Protein AF-A0A920V0X9-F1 (afdb_monomer_lite)

Foldseek 3Di:
DDDPVVVVCVVVVVCVDPVVVVVVVLVVLPDPVVLVVLLVCQCVLLVLVLLVVAAADCVQVVVDDVVLSVQLSVFSSVQSSCCVNVVHDPCQQVFNQWTFHDPVNCVVVVHDDPDDGDTDIDGHDPPDPDTHNCRTPSLQNSQCNNNDGHVVSSVQSCCVRPVVHHADDDDPDDDDDDPVDPCVVVVVVCVSVPDDDPPDDDDDDDDDDDDDDDDDDDDDDDDDDDDDDDDDDDDDDDDDDD

Structure (mmCIF, N/CA/C/O backbone):
data_AF-A0A920V0X9-F1
#
_entry.id   AF-A0A920V0X9-F1
#
loop_
_atom_site.group_PDB
_atom_site.id
_atom_site.type_symbol
_atom_site.label_atom_id
_atom_site.label_alt_id
_atom_site.label_comp_id
_atom_site.label_asym_id
_atom_site.label_entity_id
_atom_site.label_seq_id
_atom_site.pdbx_PDB_ins_code
_atom_site.Cartn_x
_atom_site.Cartn_y
_atom_site.Cartn_z
_atom_site.occupancy
_atom_site.B_iso_or_equiv
_atom_site.auth_seq_id
_atom_site.auth_comp_id
_atom_site.auth_asym_id
_atom_site.auth_atom_id
_atom_site.pdbx_PDB_model_num
ATOM 1 N N . MET A 1 1 ? -22.209 11.066 4.987 1.00 64.25 1 MET A N 1
ATOM 2 C CA . MET A 1 1 ? -22.814 11.575 6.236 1.00 64.25 1 MET A CA 1
ATOM 3 C C . MET A 1 1 ? -22.880 10.432 7.257 1.00 64.25 1 MET A C 1
ATOM 5 O O . MET A 1 1 ? -23.075 9.306 6.803 1.00 64.25 1 MET A O 1
ATOM 9 N N . PRO A 1 2 ? -22.642 10.664 8.567 1.00 79.81 2 PRO A N 1
ATOM 10 C CA . PRO A 1 2 ? -22.744 9.629 9.609 1.00 79.81 2 PRO A CA 1
ATOM 11 C C . PRO A 1 2 ? -24.147 9.016 9.722 1.00 79.81 2 PRO A C 1
ATOM 13 O O . PRO A 1 2 ? -25.109 9.632 9.277 1.00 79.81 2 PRO A O 1
ATOM 16 N N . ASP A 1 3 ? -24.266 7.823 10.312 1.00 90.38 3 ASP A N 1
ATOM 17 C CA . ASP A 1 3 ? -25.566 7.170 10.522 1.00 90.38 3 ASP A CA 1
ATOM 18 C C . ASP A 1 3 ? -26.282 7.622 11.805 1.00 90.38 3 ASP A C 1
ATOM 20 O O . ASP A 1 3 ? -25.679 8.173 12.732 1.00 90.38 3 ASP A O 1
ATOM 24 N N . ASP A 1 4 ? -27.588 7.353 11.866 1.00 92.44 4 ASP A N 1
ATOM 25 C CA . ASP A 1 4 ? -28.471 7.772 12.962 1.00 92.44 4 ASP A CA 1
ATOM 26 C C . ASP A 1 4 ? -28.007 7.254 14.324 1.00 92.44 4 ASP A C 1
ATOM 28 O O . ASP A 1 4 ? -28.124 7.941 15.340 1.00 92.44 4 ASP A O 1
ATOM 32 N N . ARG A 1 5 ? -27.428 6.048 14.359 1.00 91.56 5 ARG A N 1
ATOM 33 C CA . ARG A 1 5 ? -26.883 5.465 15.587 1.00 91.56 5 ARG A CA 1
ATOM 34 C C . ARG A 1 5 ? -25.731 6.309 16.123 1.00 91.56 5 ARG A C 1
ATOM 36 O O . ARG A 1 5 ? -25.668 6.540 17.334 1.00 91.56 5 ARG A O 1
ATOM 43 N N . LEU A 1 6 ? -24.829 6.767 15.255 1.00 92.81 6 LEU A N 1
ATOM 44 C CA . LEU A 1 6 ? -23.726 7.629 15.665 1.00 92.81 6 LEU A CA 1
ATOM 45 C C . LEU A 1 6 ? -24.236 8.995 16.143 1.00 92.81 6 LEU A C 1
ATOM 47 O O . LEU A 1 6 ? -23.777 9.469 17.182 1.00 92.81 6 LEU A O 1
ATOM 51 N N . PHE A 1 7 ? -25.237 9.575 15.471 1.00 93.75 7 PHE A N 1
ATOM 52 C CA . PHE A 1 7 ? -25.870 10.828 15.907 1.00 93.75 7 PHE A CA 1
ATOM 53 C C . PHE A 1 7 ? -26.550 10.710 17.273 1.00 93.75 7 PHE A C 1
ATOM 55 O O . PHE A 1 7 ? -26.373 11.579 18.125 1.00 93.75 7 PHE A O 1
ATOM 62 N N . GLN A 1 8 ? -27.269 9.619 17.537 1.00 93.94 8 GLN A N 1
ATOM 63 C CA . GLN A 1 8 ? -27.896 9.390 18.841 1.00 93.94 8 GLN A CA 1
ATOM 64 C C . GLN A 1 8 ? -26.865 9.240 19.965 1.00 93.94 8 GLN A C 1
ATOM 66 O O . GLN A 1 8 ? -27.073 9.741 21.071 1.00 93.94 8 GLN A O 1
ATOM 71 N N . LEU A 1 9 ? -25.752 8.544 19.709 1.00 93.19 9 LEU A N 1
ATOM 72 C CA . LEU A 1 9 ? -24.671 8.408 20.687 1.00 93.19 9 LEU A CA 1
ATOM 73 C C . LEU A 1 9 ? -23.964 9.745 20.938 1.00 93.19 9 LEU A C 1
ATOM 75 O O . LEU A 1 9 ? -23.639 10.038 22.090 1.00 93.19 9 LEU A O 1
ATOM 79 N N . ALA A 1 10 ? -23.769 10.553 19.892 1.00 92.62 10 ALA A N 1
ATOM 80 C CA . ALA A 1 10 ? -23.213 11.899 19.992 1.00 92.62 10 ALA A CA 1
ATOM 81 C C . ALA A 1 10 ? -24.126 12.828 20.805 1.00 92.62 10 ALA A C 1
ATOM 83 O O . ALA A 1 10 ? -23.665 13.450 21.757 1.00 92.62 10 ALA A O 1
ATOM 84 N N . GLY A 1 11 ? -25.430 12.849 20.501 1.00 92.75 11 GLY A N 1
ATOM 85 C CA . GLY A 1 11 ? -26.417 13.667 21.214 1.00 92.75 11 GLY A CA 1
ATOM 86 C C . GLY A 1 11 ? -26.564 13.302 22.695 1.00 92.75 11 GLY A C 1
ATOM 87 O O . GLY A 1 11 ? -26.899 14.151 23.510 1.00 92.75 11 GLY A O 1
ATOM 88 N N . LYS A 1 12 ? -26.250 12.055 23.067 1.00 94.06 12 LYS A N 1
ATOM 89 C CA . LYS A 1 12 ? -26.209 11.588 24.464 1.00 94.06 12 LYS A CA 1
ATOM 90 C C . LYS A 1 12 ? -24.842 11.781 25.137 1.00 94.06 12 LYS A C 1
ATOM 92 O O . LYS A 1 12 ? -24.640 11.266 26.231 1.00 94.06 12 LYS A O 1
ATOM 97 N N . GLY A 1 13 ? -23.875 12.416 24.469 1.00 91.69 13 GLY A N 1
ATOM 98 C CA . GLY A 1 13 ? -22.509 12.597 24.972 1.00 91.69 13 GLY A CA 1
ATOM 99 C C . GLY A 1 13 ? -21.714 11.298 25.138 1.00 91.69 13 GLY A C 1
ATOM 100 O O . GLY A 1 13 ? -20.609 11.322 25.662 1.00 91.69 13 GLY A O 1
ATOM 101 N N . ARG A 1 14 ? -22.226 10.148 24.678 1.00 92.62 14 ARG A N 1
ATOM 102 C CA . ARG A 1 14 ? -21.620 8.827 24.928 1.00 92.62 14 ARG A CA 1
ATOM 103 C C . ARG A 1 14 ? -20.380 8.555 24.086 1.00 92.62 14 ARG A C 1
ATOM 105 O O . ARG A 1 14 ? -19.656 7.612 24.372 1.00 92.62 14 ARG A O 1
ATOM 112 N N . LEU A 1 15 ? -20.123 9.362 23.058 1.00 91.00 15 LEU A N 1
ATOM 113 C CA . LEU A 1 15 ? -18.890 9.277 22.272 1.00 91.00 15 LEU A CA 1
ATOM 114 C C . LEU A 1 15 ? -17.667 9.842 23.016 1.00 91.00 15 LEU A C 1
ATOM 116 O O . LEU A 1 15 ? -16.562 9.759 22.496 1.00 91.00 15 LEU A O 1
ATOM 120 N N . THR A 1 16 ? -17.801 10.393 24.223 1.00 93.31 16 THR A N 1
ATOM 121 C CA . THR A 1 16 ? -16.640 10.715 25.078 1.00 93.31 16 THR A CA 1
ATOM 122 C C . THR A 1 16 ? -16.105 9.488 25.821 1.00 93.31 16 THR A C 1
ATOM 124 O O . THR A 1 16 ? -14.931 9.464 26.193 1.00 93.31 16 THR A O 1
ATOM 127 N N . ASP A 1 17 ? -16.897 8.421 25.920 1.00 95.75 17 ASP A N 1
ATOM 128 C CA . ASP A 1 17 ? -16.457 7.125 26.423 1.00 95.75 17 ASP A CA 1
ATOM 129 C C . ASP A 1 17 ? -15.583 6.414 25.374 1.00 95.75 17 ASP A C 1
ATOM 131 O O . ASP A 1 17 ? -15.976 6.212 24.217 1.00 95.75 17 ASP A O 1
ATOM 135 N N . GLN A 1 18 ? -14.370 6.036 25.781 1.00 95.06 18 GLN A N 1
ATOM 136 C CA . GLN A 1 18 ? -13.401 5.363 24.921 1.00 95.06 18 GLN A CA 1
ATOM 137 C C . GLN A 1 18 ? -13.903 4.013 24.402 1.00 95.06 18 GLN A C 1
ATOM 139 O O . GLN A 1 18 ? -13.719 3.720 23.218 1.00 95.06 18 GLN A O 1
ATOM 144 N N . ALA A 1 19 ? -14.559 3.209 25.239 1.00 95.62 19 ALA A N 1
ATOM 145 C CA . ALA A 1 19 ? -15.074 1.904 24.844 1.00 95.62 19 ALA A CA 1
ATOM 146 C C . ALA A 1 19 ? -16.196 2.057 23.807 1.00 95.62 19 ALA A C 1
ATOM 148 O O . ALA A 1 19 ? -16.222 1.347 22.797 1.00 95.62 19 ALA A O 1
ATOM 149 N N . VAL A 1 20 ? -17.080 3.043 23.998 1.00 94.56 20 VAL A N 1
ATOM 150 C CA . VAL A 1 20 ? -18.155 3.345 23.040 1.00 94.56 20 VAL A CA 1
ATOM 151 C C . VAL A 1 20 ? -17.580 3.821 21.705 1.00 94.56 20 VAL A C 1
ATOM 153 O O . VAL A 1 20 ? -18.015 3.334 20.657 1.00 94.56 20 VAL A O 1
ATOM 156 N N . ARG A 1 21 ? -16.580 4.717 21.710 1.00 94.50 21 ARG A N 1
ATOM 157 C CA . ARG A 1 21 ? -15.911 5.153 20.470 1.00 94.50 21 ARG A CA 1
ATOM 158 C C . ARG A 1 21 ? -15.263 4.000 19.733 1.00 94.50 21 ARG A C 1
ATOM 160 O O . ARG A 1 21 ? -15.517 3.837 18.544 1.00 94.50 21 ARG A O 1
ATOM 167 N N . GLN A 1 22 ? -14.451 3.197 20.417 1.00 93.25 22 GLN A N 1
ATOM 168 C CA . GLN A 1 22 ? -13.750 2.080 19.783 1.00 93.25 22 GLN A CA 1
ATOM 169 C C . GLN A 1 22 ? -14.735 1.076 19.175 1.00 93.25 22 GLN A C 1
ATOM 171 O O . GLN A 1 22 ? -14.523 0.613 18.055 1.00 93.25 22 GLN A O 1
ATOM 176 N N . ALA A 1 23 ? -15.848 0.793 19.857 1.00 93.75 23 ALA A N 1
ATOM 177 C CA . ALA A 1 23 ? -16.901 -0.062 19.320 1.00 93.75 23 ALA A CA 1
ATOM 178 C C . ALA A 1 23 ? -17.541 0.524 18.047 1.00 93.75 23 ALA A C 1
ATOM 180 O O . ALA A 1 23 ? -17.784 -0.213 17.090 1.00 93.75 23 ALA A O 1
ATOM 181 N N . GLN A 1 24 ? -17.790 1.839 18.003 1.00 93.62 24 GLN A N 1
ATOM 182 C CA . GLN A 1 24 ? -18.323 2.488 16.802 1.00 93.62 24 GLN A CA 1
ATOM 183 C C . GLN A 1 24 ? -17.312 2.528 15.656 1.00 93.62 24 GLN A C 1
ATOM 185 O O . GLN A 1 24 ? -17.695 2.233 14.528 1.00 93.62 24 GLN A O 1
ATOM 190 N N . VAL A 1 25 ? -16.034 2.800 15.931 1.00 91.50 25 VAL A N 1
ATOM 191 C CA . VAL A 1 25 ? -14.967 2.764 14.917 1.00 91.50 25 VAL A CA 1
ATOM 192 C C . VAL A 1 25 ? -14.859 1.369 14.308 1.00 91.50 25 VAL A C 1
ATOM 194 O O . VAL A 1 25 ? -14.965 1.228 13.094 1.00 91.50 25 VAL A O 1
ATOM 197 N N . ARG A 1 26 ? -14.760 0.317 15.132 1.00 90.81 26 ARG A N 1
ATOM 198 C CA . ARG A 1 26 ? -14.708 -1.076 14.649 1.00 90.81 26 ARG A CA 1
ATOM 199 C C . ARG A 1 26 ? -15.942 -1.449 13.828 1.00 90.81 26 ARG A C 1
ATOM 201 O O . ARG A 1 26 ? -15.827 -2.172 12.846 1.00 90.81 26 ARG A O 1
ATOM 208 N N . ARG A 1 27 ? -17.127 -0.968 14.215 1.00 92.94 27 ARG A N 1
ATOM 209 C CA . ARG A 1 27 ? -18.357 -1.173 13.438 1.00 92.94 27 ARG A CA 1
ATOM 210 C C . ARG A 1 27 ? -18.281 -0.476 12.080 1.00 92.94 27 ARG A C 1
ATOM 212 O O . ARG A 1 27 ? -18.629 -1.092 11.083 1.00 92.94 27 ARG A O 1
ATOM 219 N N . MET A 1 28 ? -17.849 0.783 12.047 1.00 91.06 28 MET A N 1
ATOM 220 C CA . MET A 1 28 ? -17.739 1.559 10.811 1.00 91.06 28 MET A CA 1
ATOM 221 C C . MET A 1 28 ? -16.690 0.973 9.866 1.00 91.06 28 MET A C 1
ATOM 223 O O . MET A 1 28 ? -16.946 0.912 8.673 1.00 91.06 28 MET A O 1
ATOM 227 N N . LEU A 1 29 ? -15.565 0.477 10.389 1.00 89.75 29 LEU A N 1
ATOM 228 C CA . LEU A 1 29 ? -14.534 -0.198 9.594 1.00 89.75 29 LEU A CA 1
ATOM 229 C C . LEU A 1 29 ? -15.021 -1.516 8.968 1.00 89.75 29 LEU A C 1
ATOM 231 O O . LEU A 1 29 ? -14.530 -1.905 7.917 1.00 89.75 29 LEU A O 1
ATOM 235 N N . LYS A 1 30 ? -16.015 -2.184 9.567 1.00 89.44 30 LYS A N 1
ATOM 236 C CA . LYS A 1 30 ? -16.648 -3.387 8.995 1.00 89.44 30 LYS A CA 1
ATOM 237 C C . LYS A 1 30 ? -17.695 -3.084 7.917 1.00 89.44 30 LYS A C 1
ATOM 239 O O . LYS A 1 30 ? -18.148 -4.006 7.244 1.00 89.44 30 LYS A O 1
ATOM 244 N N . ASP A 1 31 ? -18.128 -1.833 7.778 1.00 91.38 31 ASP A N 1
ATOM 245 C CA . ASP A 1 31 ? -19.091 -1.436 6.748 1.00 91.38 31 ASP A CA 1
ATOM 246 C C . ASP A 1 31 ? -18.396 -1.414 5.371 1.00 91.38 31 ASP A C 1
ATOM 248 O O . ASP A 1 31 ? -17.276 -0.910 5.273 1.00 91.38 31 ASP A O 1
ATOM 252 N N . PRO A 1 32 ? -19.031 -1.890 4.281 1.00 88.19 32 PRO A N 1
ATOM 253 C CA . PRO A 1 32 ? -18.448 -1.849 2.935 1.00 88.19 32 PRO A CA 1
ATOM 254 C C . PRO A 1 32 ? -17.957 -0.460 2.498 1.00 88.19 32 PRO A C 1
ATOM 256 O O . PRO A 1 32 ? -17.013 -0.353 1.713 1.00 88.19 32 PRO A O 1
ATOM 259 N N . ARG A 1 33 ? -18.551 0.618 3.032 1.00 88.19 33 ARG A N 1
ATOM 260 C CA . ARG A 1 33 ? -18.122 2.003 2.781 1.00 88.19 33 ARG A CA 1
ATOM 261 C C . ARG A 1 33 ? -16.712 2.299 3.297 1.00 88.19 33 ARG A C 1
ATOM 263 O O . ARG A 1 33 ? -16.049 3.177 2.746 1.00 88.19 33 ARG A O 1
ATOM 270 N N . ALA A 1 34 ? -16.211 1.553 4.282 1.00 89.56 34 ALA A N 1
ATOM 271 C CA . ALA A 1 34 ? -14.840 1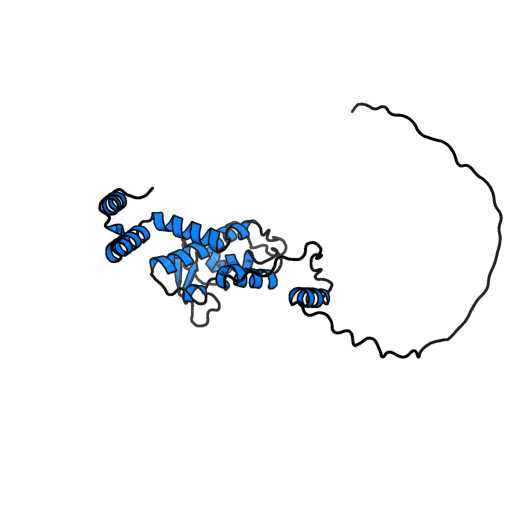.685 4.773 1.00 89.56 34 ALA A CA 1
ATOM 272 C C . ALA A 1 34 ? -13.793 1.391 3.690 1.00 89.56 34 ALA A C 1
ATOM 274 O O . ALA A 1 34 ? -12.699 1.952 3.725 1.00 89.56 34 ALA A O 1
ATOM 275 N N . ARG A 1 35 ? -14.136 0.592 2.670 1.00 90.00 35 ARG A N 1
ATOM 276 C CA . ARG A 1 35 ? -13.249 0.349 1.525 1.00 90.00 35 ARG A CA 1
ATOM 277 C C . ARG A 1 35 ? -12.939 1.632 0.759 1.00 90.00 35 ARG A C 1
ATOM 279 O O . ARG A 1 35 ? -11.806 1.833 0.340 1.00 90.00 35 ARG A O 1
ATOM 286 N N . GLN A 1 36 ? -13.919 2.523 0.603 1.00 92.12 36 GLN A N 1
ATOM 287 C CA . GLN A 1 36 ? -13.697 3.804 -0.067 1.00 92.12 36 GLN A CA 1
ATOM 288 C C . GLN A 1 36 ? -12.768 4.708 0.750 1.00 92.12 36 GLN A C 1
ATOM 290 O O . GLN A 1 36 ? -11.901 5.359 0.171 1.00 92.12 36 GLN A O 1
ATOM 295 N N . PHE A 1 37 ? -12.908 4.695 2.080 1.00 91.75 37 PHE A N 1
ATOM 296 C CA . PHE A 1 37 ? -11.981 5.372 2.986 1.00 91.75 37 PHE A CA 1
ATOM 297 C C . PHE A 1 37 ? -10.555 4.825 2.838 1.00 91.75 37 PHE A C 1
ATOM 299 O O . PHE A 1 37 ? -9.640 5.606 2.599 1.00 91.75 37 PHE A O 1
ATOM 306 N N . ALA A 1 38 ? -10.374 3.502 2.908 1.00 93.62 38 ALA A N 1
ATOM 307 C CA . ALA A 1 38 ? -9.063 2.869 2.771 1.00 93.62 38 ALA A CA 1
ATOM 308 C C . ALA A 1 38 ? -8.403 3.207 1.424 1.00 93.62 38 ALA A C 1
ATOM 310 O O . ALA A 1 38 ? -7.223 3.548 1.386 1.00 93.62 38 ALA A O 1
ATOM 311 N N . ASN A 1 39 ? -9.181 3.192 0.337 1.00 95.31 39 ASN A N 1
ATOM 312 C CA . ASN A 1 39 ? -8.696 3.563 -0.990 1.00 95.31 39 ASN A CA 1
ATOM 313 C C . ASN A 1 39 ? -8.246 5.029 -1.047 1.00 95.31 39 ASN A C 1
ATOM 315 O O . ASN A 1 39 ? -7.134 5.292 -1.484 1.00 95.31 39 ASN A O 1
ATOM 319 N N . HIS A 1 40 ? -9.081 5.974 -0.596 1.00 95.62 40 HIS A N 1
ATOM 320 C CA . HIS A 1 40 ? -8.726 7.400 -0.611 1.00 95.62 40 HIS A CA 1
ATOM 321 C C . HIS A 1 40 ? -7.518 7.702 0.271 1.00 95.62 40 HIS A C 1
ATOM 323 O O . HIS A 1 40 ? -6.629 8.441 -0.144 1.00 95.62 40 HIS A O 1
ATOM 329 N N . PHE A 1 41 ? -7.473 7.111 1.464 1.00 95.75 41 PHE A N 1
ATOM 330 C CA . PHE A 1 41 ? -6.348 7.283 2.369 1.00 95.75 41 PHE A CA 1
ATOM 331 C C . PHE A 1 41 ? -5.049 6.786 1.726 1.00 95.75 41 PHE A C 1
ATOM 333 O O . PHE A 1 41 ? -4.078 7.534 1.675 1.00 95.75 41 PHE A O 1
ATOM 340 N N . ALA A 1 42 ? -5.044 5.567 1.174 1.00 96.31 42 ALA A N 1
ATOM 341 C CA . ALA A 1 42 ? -3.876 5.016 0.493 1.00 96.31 42 ALA A CA 1
ATOM 342 C C . ALA A 1 42 ? -3.475 5.846 -0.739 1.00 96.31 42 ALA A C 1
ATOM 344 O O . ALA A 1 42 ? -2.292 6.108 -0.933 1.00 96.31 42 ALA A O 1
ATOM 345 N N . ASP A 1 43 ? -4.444 6.305 -1.539 1.00 96.69 43 ASP A N 1
ATOM 346 C CA . ASP A 1 43 ? -4.183 7.135 -2.718 1.00 96.69 43 ASP A CA 1
ATOM 347 C C . ASP A 1 43 ? -3.478 8.445 -2.353 1.00 96.69 43 ASP A C 1
ATOM 349 O O . ASP A 1 43 ? -2.512 8.824 -3.013 1.00 96.69 43 ASP A O 1
ATOM 353 N N . GLN A 1 44 ? -3.953 9.132 -1.310 1.00 95.88 44 GLN A N 1
ATOM 354 C CA . GLN A 1 44 ? -3.404 10.418 -0.875 1.00 95.88 44 GLN A CA 1
ATOM 355 C C . GLN A 1 44 ? -2.066 10.254 -0.161 1.00 95.88 44 GLN A C 1
ATOM 357 O O . GLN A 1 44 ? -1.106 10.963 -0.469 1.00 95.88 44 GLN A O 1
ATOM 362 N N . TRP A 1 45 ? -1.995 9.308 0.777 1.00 95.75 45 TRP A N 1
ATOM 363 C CA . TRP A 1 45 ? -0.790 9.069 1.557 1.00 95.75 45 TRP A CA 1
ATOM 364 C C . TRP A 1 45 ? 0.370 8.613 0.672 1.00 95.75 45 TRP A C 1
ATOM 366 O O . TRP A 1 45 ? 1.479 9.114 0.823 1.00 95.75 45 TRP A O 1
ATOM 376 N N . LEU A 1 46 ? 0.124 7.734 -0.299 1.00 96.00 46 LEU A N 1
ATOM 377 C CA . LEU A 1 46 ? 1.184 7.129 -1.111 1.00 96.00 46 LEU A CA 1
ATOM 378 C C . LEU A 1 46 ? 1.373 7.800 -2.485 1.00 96.00 46 LEU A C 1
ATOM 380 O O . LEU A 1 46 ? 2.237 7.374 -3.249 1.00 96.00 46 LEU A O 1
ATOM 384 N N . ASP A 1 47 ? 0.579 8.833 -2.792 1.00 95.00 47 ASP A N 1
ATOM 385 C CA . ASP A 1 47 ? 0.477 9.497 -4.105 1.00 95.00 47 ASP A CA 1
ATOM 386 C C . ASP A 1 47 ? 0.276 8.503 -5.266 1.00 95.00 47 ASP A C 1
ATOM 388 O O . ASP A 1 47 ? 0.929 8.573 -6.305 1.00 95.00 47 ASP A O 1
ATOM 392 N N . LEU A 1 48 ? -0.664 7.560 -5.123 1.00 95.69 48 LEU A N 1
ATOM 393 C CA . LEU A 1 48 ? -0.985 6.590 -6.186 1.00 95.69 48 LEU A CA 1
ATOM 394 C C . LEU A 1 48 ? -1.482 7.204 -7.517 1.00 95.69 48 LEU A C 1
ATOM 396 O O . LEU A 1 48 ? -1.377 6.535 -8.556 1.00 95.69 48 LEU A O 1
ATOM 400 N N . PRO A 1 49 ? -2.014 8.443 -7.567 1.00 93.44 49 PRO A N 1
ATOM 401 C CA . PRO A 1 49 ? -2.223 9.141 -8.834 1.00 93.44 49 PRO A CA 1
ATOM 402 C C . PRO A 1 49 ? -0.929 9.404 -9.623 1.00 93.44 49 PRO A C 1
ATOM 404 O O . PRO A 1 49 ? -0.992 9.557 -10.842 1.00 93.44 49 PRO A O 1
ATOM 407 N N . ALA A 1 50 ? 0.249 9.401 -8.984 1.00 90.25 50 ALA A N 1
ATOM 408 C CA . ALA A 1 50 ? 1.532 9.572 -9.670 1.00 90.25 50 ALA A CA 1
ATOM 409 C C . ALA A 1 50 ? 1.802 8.501 -10.738 1.00 90.25 50 ALA A C 1
ATOM 411 O O . ALA A 1 50 ? 2.453 8.810 -11.734 1.00 90.25 50 ALA A O 1
ATOM 412 N N . LEU A 1 51 ? 1.245 7.286 -10.603 1.00 92.19 51 LEU A N 1
ATOM 413 C CA . LEU A 1 51 ? 1.347 6.238 -11.631 1.00 92.19 51 LEU A CA 1
ATOM 414 C C . LEU A 1 51 ? 0.861 6.715 -13.009 1.00 92.19 51 LEU A C 1
ATOM 416 O O . LEU A 1 51 ? 1.414 6.308 -14.031 1.00 92.19 51 LEU A O 1
ATOM 420 N N . ASP A 1 52 ? -0.173 7.561 -13.047 1.00 90.94 52 ASP A N 1
ATOM 421 C CA . ASP A 1 52 ? -0.752 8.039 -14.307 1.00 90.94 52 ASP A CA 1
ATOM 422 C C . ASP A 1 52 ? 0.129 9.111 -14.966 1.00 90.94 52 ASP A C 1
ATOM 424 O O . ASP A 1 52 ? 0.033 9.328 -16.171 1.00 90.94 52 ASP A O 1
ATOM 428 N N . ARG A 1 53 ? 1.026 9.749 -14.198 1.00 90.88 53 ARG A N 1
ATOM 429 C CA . ARG A 1 53 ? 1.977 10.758 -14.695 1.00 90.88 53 ARG A CA 1
ATOM 430 C C . ARG A 1 53 ? 3.189 10.131 -15.387 1.00 90.88 53 ARG A C 1
ATOM 432 O O . ARG A 1 53 ? 3.889 10.816 -16.125 1.00 90.88 53 ARG A O 1
ATOM 439 N N . VAL A 1 54 ? 3.451 8.846 -15.148 1.00 91.56 54 VAL A N 1
ATOM 440 C CA . VAL A 1 54 ? 4.588 8.131 -15.734 1.00 91.56 54 VAL A CA 1
ATOM 441 C C . VAL A 1 54 ? 4.179 7.535 -17.078 1.00 91.56 54 VAL A C 1
ATOM 443 O O . VAL A 1 54 ? 3.414 6.570 -17.141 1.00 91.56 54 VAL A O 1
ATOM 446 N N . ALA A 1 55 ? 4.700 8.089 -18.169 1.00 90.44 55 ALA A N 1
ATOM 447 C CA . ALA A 1 55 ? 4.544 7.515 -19.501 1.00 90.44 55 ALA A CA 1
ATOM 448 C C . ALA A 1 55 ? 5.583 6.403 -19.700 1.00 90.44 55 ALA A C 1
ATOM 450 O O . ALA A 1 55 ? 6.772 6.680 -19.810 1.00 90.44 55 ALA A O 1
ATOM 451 N N . VAL A 1 56 ? 5.139 5.143 -19.716 1.00 89.25 56 VAL A N 1
ATOM 452 C CA . VAL A 1 56 ? 6.027 4.007 -19.995 1.00 89.25 56 VAL A CA 1
ATOM 453 C C . VAL A 1 56 ? 6.224 3.917 -21.498 1.00 89.25 56 VAL A C 1
ATOM 455 O O . VAL A 1 56 ? 5.241 3.848 -22.236 1.00 89.25 56 VAL A O 1
ATOM 458 N N . ASN A 1 57 ? 7.477 3.931 -21.946 1.00 85.62 57 ASN A N 1
ATOM 459 C CA . ASN A 1 57 ? 7.777 3.849 -23.368 1.00 85.62 57 ASN A CA 1
ATOM 460 C C . ASN A 1 57 ? 7.555 2.401 -23.866 1.00 85.62 57 ASN A C 1
ATOM 462 O O . ASN A 1 57 ? 8.274 1.495 -23.431 1.00 85.62 57 ASN A O 1
ATOM 466 N N . PRO A 1 58 ? 6.590 2.159 -24.775 1.00 86.31 58 PRO A N 1
ATOM 467 C CA . PRO A 1 58 ? 6.294 0.819 -25.278 1.00 86.31 58 PRO A CA 1
ATOM 468 C C . PRO A 1 58 ? 7.416 0.229 -26.144 1.00 86.31 58 PRO A C 1
ATOM 470 O O . PRO A 1 58 ? 7.436 -0.982 -26.343 1.00 86.31 58 PRO A O 1
ATOM 473 N N . GLU A 1 59 ? 8.349 1.045 -26.645 1.00 88.25 59 GLU A N 1
ATOM 474 C CA . GLU A 1 59 ? 9.532 0.561 -27.370 1.00 88.25 59 GLU A CA 1
ATOM 475 C C . GLU A 1 59 ? 10.462 -0.240 -26.449 1.00 88.25 59 GLU A C 1
ATOM 477 O O . GLU A 1 59 ? 10.946 -1.305 -26.829 1.00 88.25 59 GLU A O 1
ATOM 482 N N . PHE A 1 60 ? 10.644 0.226 -25.210 1.00 85.25 60 PHE A N 1
ATOM 483 C CA . PHE A 1 60 ? 11.453 -0.460 -24.200 1.00 85.25 60 PHE A CA 1
ATOM 484 C C . PHE A 1 60 ? 10.654 -1.502 -23.407 1.00 85.25 60 PHE A C 1
ATOM 486 O O . PHE A 1 60 ? 11.203 -2.526 -23.004 1.00 85.25 60 PHE A O 1
ATOM 493 N N . HIS A 1 61 ? 9.349 -1.275 -23.208 1.00 88.44 61 HIS A N 1
ATOM 494 C CA . HIS A 1 61 ? 8.474 -2.129 -22.393 1.00 88.44 61 HIS A CA 1
ATOM 495 C C . HIS A 1 61 ? 7.212 -2.567 -23.164 1.00 88.44 61 HIS A C 1
ATOM 497 O O . HIS A 1 61 ? 6.098 -2.177 -22.807 1.00 88.44 61 HIS A O 1
ATOM 503 N N . PRO A 1 62 ? 7.336 -3.415 -24.203 1.00 86.38 62 PRO A N 1
ATOM 504 C CA . PRO A 1 62 ? 6.244 -3.716 -25.141 1.00 86.38 62 PRO A CA 1
ATOM 505 C C . PRO A 1 62 ? 5.073 -4.496 -24.531 1.00 86.38 62 PRO A C 1
ATOM 507 O O . PRO A 1 62 ? 3.964 -4.481 -25.059 1.00 86.38 62 PRO A O 1
ATOM 510 N N . THR A 1 63 ? 5.297 -5.196 -23.418 1.00 86.50 63 THR A N 1
ATOM 511 C CA . THR A 1 63 ? 4.251 -5.942 -22.702 1.00 86.50 63 THR A CA 1
ATOM 512 C C . THR A 1 63 ? 3.520 -5.095 -21.661 1.00 86.50 63 THR A C 1
ATOM 514 O O . THR A 1 63 ? 2.621 -5.601 -20.988 1.00 86.50 63 THR A O 1
ATOM 517 N N . PHE A 1 64 ? 3.938 -3.843 -21.464 1.00 90.06 64 PHE A N 1
ATOM 518 C CA . PHE A 1 64 ? 3.359 -2.951 -20.473 1.00 90.06 64 PHE A CA 1
ATOM 519 C C . PHE A 1 64 ? 2.125 -2.244 -21.045 1.00 90.06 64 PHE A C 1
ATOM 521 O O . PHE A 1 64 ? 2.168 -1.679 -22.134 1.00 90.06 64 PHE A O 1
ATOM 528 N N . ASP A 1 65 ? 1.022 -2.247 -20.295 1.00 89.25 65 ASP A N 1
ATOM 529 C CA . ASP A 1 65 ? -0.213 -1.564 -20.675 1.00 89.25 65 ASP A CA 1
ATOM 530 C C . ASP A 1 65 ? -0.800 -0.750 -19.505 1.00 89.25 65 ASP A C 1
ATOM 532 O O . ASP A 1 65 ? -0.480 -0.950 -18.331 1.00 89.25 65 ASP A O 1
ATOM 536 N N . ASP A 1 66 ? -1.714 0.174 -19.805 1.00 91.12 66 ASP A N 1
ATOM 537 C CA . ASP A 1 66 ? -2.376 0.974 -18.764 1.00 91.12 66 ASP A CA 1
ATOM 538 C C . ASP A 1 66 ? -3.328 0.148 -17.880 1.00 91.12 66 ASP A C 1
ATOM 540 O O . ASP A 1 66 ? -3.769 0.615 -16.826 1.00 91.12 66 ASP A O 1
ATOM 544 N N . ARG A 1 67 ? -3.680 -1.082 -18.284 1.00 92.94 67 ARG A N 1
ATOM 545 C CA . ARG A 1 67 ? -4.454 -1.999 -17.430 1.00 92.94 67 ARG A CA 1
ATOM 546 C C . ARG A 1 67 ? -3.585 -2.477 -16.272 1.00 92.94 67 ARG A C 1
ATOM 548 O O . ARG A 1 67 ? -4.056 -2.472 -15.141 1.00 92.94 67 ARG A O 1
ATOM 555 N N . LEU A 1 68 ? -2.317 -2.780 -16.531 1.00 94.06 68 LEU A N 1
ATOM 556 C CA . LEU A 1 68 ? -1.344 -3.165 -15.522 1.00 94.06 68 LEU A CA 1
ATOM 557 C C . LEU A 1 68 ? -1.101 -2.041 -14.506 1.00 94.06 68 LEU A C 1
ATOM 559 O O . LEU A 1 68 ? -1.044 -2.326 -13.315 1.00 94.06 68 LEU A O 1
ATOM 563 N N . LYS A 1 69 ? -1.064 -0.766 -14.927 1.00 94.44 69 LYS A N 1
ATOM 564 C CA . LYS A 1 69 ? -1.018 0.374 -13.984 1.00 94.44 69 LYS A CA 1
ATOM 565 C C . LYS A 1 69 ? -2.196 0.380 -13.015 1.00 94.44 69 LYS A C 1
ATOM 567 O O . LYS A 1 69 ? -2.018 0.616 -11.821 1.00 94.44 69 LYS A O 1
ATOM 572 N N . ARG A 1 70 ? -3.407 0.124 -13.522 1.00 95.00 70 ARG A N 1
ATOM 573 C CA . ARG A 1 70 ? -4.606 0.031 -12.677 1.00 95.00 70 ARG A CA 1
ATOM 574 C C . ARG A 1 70 ? -4.503 -1.140 -11.708 1.00 95.00 70 ARG A C 1
ATOM 576 O O . ARG A 1 70 ? -4.757 -0.948 -10.525 1.00 95.00 70 ARG A O 1
ATOM 583 N N . ASP A 1 71 ? -4.039 -2.292 -12.183 1.00 96.25 71 ASP A N 1
ATOM 584 C CA . ASP A 1 71 ? -3.835 -3.474 -11.345 1.00 96.25 71 ASP A CA 1
ATOM 585 C C . ASP A 1 71 ? -2.788 -3.226 -10.240 1.00 96.25 71 ASP A C 1
ATOM 587 O O . ASP A 1 71 ? -3.010 -3.613 -9.097 1.00 96.25 71 ASP A O 1
ATOM 591 N N . MET A 1 72 ? -1.693 -2.511 -10.534 1.00 97.31 72 MET A N 1
ATOM 592 C CA . MET A 1 72 ? -0.685 -2.096 -9.542 1.00 97.31 72 MET A CA 1
ATOM 593 C C . MET A 1 72 ? -1.254 -1.134 -8.490 1.00 97.31 72 MET A C 1
ATOM 595 O O . MET A 1 72 ? -0.952 -1.250 -7.304 1.00 97.31 72 MET A O 1
ATOM 599 N N . ARG A 1 73 ? -2.086 -0.171 -8.903 1.00 97.12 73 ARG A N 1
ATOM 600 C CA . ARG A 1 73 ? -2.781 0.724 -7.966 1.00 97.12 73 ARG A CA 1
ATOM 601 C C . ARG A 1 73 ? -3.735 -0.059 -7.069 1.00 97.12 73 ARG A C 1
ATOM 603 O O . ARG A 1 73 ? -3.787 0.171 -5.859 1.00 97.12 73 ARG A O 1
ATOM 610 N N . ASP A 1 74 ? -4.491 -0.975 -7.660 1.00 96.75 74 ASP A N 1
ATOM 611 C CA . ASP A 1 74 ? -5.446 -1.788 -6.926 1.00 96.75 74 ASP A CA 1
ATOM 612 C C . ASP A 1 74 ? -4.744 -2.771 -5.983 1.00 96.75 74 ASP A C 1
ATOM 614 O O . ASP A 1 74 ? -5.255 -2.975 -4.883 1.00 96.75 74 ASP A O 1
ATOM 618 N N . GLU A 1 75 ? -3.566 -3.303 -6.329 1.00 97.62 75 GLU A N 1
ATOM 619 C CA . GLU A 1 75 ? -2.718 -4.071 -5.405 1.00 97.62 75 GLU A CA 1
ATOM 620 C C . GLU A 1 75 ? -2.472 -3.278 -4.120 1.00 97.62 75 GLU A C 1
ATOM 622 O O . GLU A 1 75 ? -2.790 -3.763 -3.035 1.00 97.62 75 GLU A O 1
ATOM 627 N N . THR A 1 76 ? -1.974 -2.043 -4.224 1.00 97.88 76 THR A N 1
ATOM 628 C CA . THR A 1 76 ? -1.647 -1.231 -3.043 1.00 97.88 76 THR A CA 1
ATOM 629 C C . THR A 1 76 ? -2.873 -0.911 -2.201 1.00 97.88 76 THR A C 1
ATOM 631 O O . THR A 1 76 ? -2.831 -1.028 -0.976 1.00 97.88 76 THR A O 1
ATOM 634 N N . ARG A 1 77 ? -3.990 -0.562 -2.845 1.00 97.44 77 ARG A N 1
ATOM 635 C CA . ARG A 1 77 ? -5.259 -0.288 -2.156 1.00 97.44 77 ARG A CA 1
ATOM 636 C C . ARG A 1 77 ? -5.771 -1.509 -1.397 1.00 97.44 77 ARG A C 1
ATOM 638 O O . ARG A 1 77 ? -6.128 -1.396 -0.226 1.00 97.44 77 ARG A O 1
ATOM 645 N N . HIS A 1 78 ? -5.785 -2.678 -2.040 1.00 96.75 78 HIS A N 1
ATOM 646 C CA . HIS A 1 78 ? -6.215 -3.919 -1.395 1.00 96.75 78 HIS A CA 1
ATOM 647 C C . HIS A 1 78 ? -5.245 -4.345 -0.299 1.00 96.75 78 HIS A C 1
ATOM 649 O O . HIS A 1 78 ? -5.685 -4.834 0.734 1.00 96.75 78 HIS A O 1
ATOM 655 N N . PHE A 1 79 ? -3.944 -4.139 -0.496 1.00 97.62 79 PHE A N 1
ATOM 656 C CA . PHE A 1 79 ? -2.919 -4.481 0.482 1.00 97.62 79 PHE A CA 1
ATOM 657 C C . PHE A 1 79 ? -3.064 -3.645 1.754 1.00 97.62 79 PHE A C 1
ATOM 659 O O . PHE A 1 79 ? -3.090 -4.193 2.855 1.00 97.62 79 PHE A O 1
ATOM 666 N N . PHE A 1 80 ? -3.251 -2.331 1.609 1.00 96.94 80 PHE A N 1
ATOM 667 C CA . PHE A 1 80 ? -3.536 -1.451 2.738 1.00 96.94 80 PHE A CA 1
ATOM 668 C C . PHE A 1 80 ? -4.857 -1.820 3.429 1.00 96.94 80 PHE A C 1
ATOM 670 O O . PHE A 1 80 ? -4.908 -1.922 4.654 1.00 96.94 80 PHE A O 1
ATOM 677 N N . ALA A 1 81 ? -5.917 -2.067 2.652 1.00 95.38 81 ALA A N 1
ATOM 678 C CA . ALA A 1 81 ? -7.212 -2.467 3.196 1.00 95.38 81 ALA A CA 1
ATOM 679 C C . ALA A 1 81 ? -7.142 -3.798 3.961 1.00 95.38 81 ALA A C 1
ATOM 681 O O . ALA A 1 81 ? -7.790 -3.928 4.995 1.00 95.38 81 ALA A O 1
ATOM 682 N N . GLU A 1 82 ? -6.354 -4.768 3.494 1.00 95.50 82 GLU A N 1
ATOM 683 C CA . GLU A 1 82 ? -6.138 -6.045 4.180 1.00 95.50 82 GLU A CA 1
ATOM 684 C C . GLU A 1 82 ? -5.457 -5.835 5.537 1.00 95.50 82 GLU A C 1
ATOM 686 O O . GLU A 1 82 ? -5.948 -6.331 6.549 1.00 95.50 82 GLU A O 1
ATOM 691 N N . ILE A 1 83 ? -4.378 -5.044 5.582 1.00 95.81 83 ILE A N 1
ATOM 692 C CA . ILE A 1 83 ? -3.677 -4.711 6.834 1.00 95.81 83 ILE A CA 1
ATOM 693 C C . ILE A 1 83 ? -4.630 -4.033 7.823 1.00 95.81 83 ILE A C 1
ATOM 695 O O . ILE A 1 83 ? -4.672 -4.418 8.990 1.00 95.81 83 ILE A O 1
ATOM 699 N N . LEU A 1 84 ? -5.419 -3.063 7.354 1.00 93.56 84 LEU A N 1
ATOM 700 C CA . LEU A 1 84 ? -6.364 -2.321 8.186 1.00 93.56 84 LEU A CA 1
ATOM 701 C C . LEU A 1 84 ? -7.511 -3.204 8.702 1.00 93.56 84 LEU A C 1
ATOM 703 O O . LEU A 1 84 ? -7.850 -3.152 9.882 1.00 93.56 84 LEU A O 1
ATOM 707 N N . ASN A 1 85 ? -8.123 -4.006 7.830 1.00 91.25 85 ASN A N 1
ATOM 708 C CA . ASN A 1 85 ? -9.309 -4.796 8.170 1.00 91.25 85 ASN A CA 1
ATOM 709 C C . ASN A 1 85 ? -8.978 -6.010 9.040 1.00 91.25 85 ASN A C 1
ATOM 711 O O . ASN A 1 85 ? -9.778 -6.374 9.905 1.00 91.25 85 ASN A O 1
ATOM 715 N N . ALA A 1 86 ? -7.824 -6.635 8.807 1.00 92.88 86 ALA A N 1
ATOM 716 C CA . ALA A 1 86 ? -7.354 -7.769 9.592 1.00 92.88 86 ALA A CA 1
ATOM 717 C C . ALA A 1 86 ? -6.543 -7.348 10.832 1.00 92.88 86 ALA A C 1
ATOM 719 O O . ALA A 1 86 ? -6.045 -8.226 11.534 1.00 92.88 86 ALA A O 1
ATOM 720 N N . ASP A 1 87 ? -6.440 -6.040 11.117 1.00 92.94 87 ASP A N 1
ATOM 721 C CA . ASP A 1 87 ? -5.712 -5.483 12.269 1.00 92.94 87 ASP A CA 1
ATOM 722 C C . ASP A 1 87 ? -4.269 -6.017 12.346 1.00 92.94 87 ASP A C 1
ATOM 724 O O . ASP A 1 87 ? -3.774 -6.450 13.389 1.00 92.94 87 ASP A O 1
ATOM 728 N N . LEU A 1 88 ? -3.603 -6.070 11.186 1.00 96.56 88 LEU A N 1
ATOM 729 C CA . LEU A 1 88 ? -2.238 -6.572 11.083 1.00 96.56 88 LEU A CA 1
ATOM 730 C C . LEU A 1 88 ? -1.244 -5.510 11.556 1.00 96.56 88 LEU A C 1
ATOM 732 O O . LEU A 1 88 ? -1.473 -4.307 11.444 1.00 96.56 88 LEU A O 1
ATOM 736 N N . SER A 1 89 ? -0.076 -5.964 12.015 1.00 97.12 89 SER A N 1
ATOM 737 C CA . SER A 1 89 ? 1.026 -5.060 12.350 1.00 97.12 89 SER A CA 1
ATOM 738 C C . SER A 1 89 ? 1.372 -4.153 11.168 1.00 97.12 89 SER A C 1
ATOM 740 O O . SER A 1 89 ? 1.555 -4.643 10.050 1.00 97.12 89 SER A O 1
ATOM 742 N N . ALA A 1 90 ? 1.562 -2.858 11.436 1.00 94.69 90 ALA A N 1
ATOM 743 C CA . ALA A 1 90 ? 2.030 -1.882 10.452 1.00 94.69 90 ALA A CA 1
ATOM 744 C C . ALA A 1 90 ? 3.383 -2.270 9.827 1.00 94.69 90 ALA A C 1
ATOM 746 O O . ALA A 1 90 ? 3.670 -1.887 8.696 1.00 94.69 90 ALA A O 1
ATOM 747 N N . LEU A 1 91 ? 4.185 -3.107 10.501 1.00 96.12 91 LEU A N 1
ATOM 748 C CA . LEU A 1 91 ? 5.429 -3.651 9.945 1.00 96.12 91 LEU A CA 1
ATOM 749 C C . LEU A 1 91 ? 5.205 -4.496 8.678 1.00 96.12 91 LEU A C 1
ATOM 751 O O . LEU A 1 91 ? 6.140 -4.651 7.893 1.00 96.12 91 LEU A O 1
ATOM 755 N N . ASN A 1 92 ? 3.975 -4.965 8.420 1.00 97.06 92 ASN A N 1
ATOM 756 C CA . ASN A 1 92 ? 3.622 -5.607 7.150 1.00 97.06 92 ASN A CA 1
ATOM 757 C C . ASN A 1 92 ? 3.851 -4.691 5.943 1.00 97.06 92 ASN A C 1
ATOM 759 O O . ASN A 1 92 ? 4.148 -5.182 4.857 1.00 97.06 92 ASN A O 1
ATOM 763 N N . LEU A 1 93 ? 3.776 -3.370 6.122 1.00 95.69 93 LEU A N 1
ATOM 764 C CA . LEU A 1 93 ? 4.094 -2.412 5.065 1.00 95.69 93 LEU A CA 1
ATOM 765 C C . LEU A 1 93 ? 5.561 -2.500 4.629 1.00 95.69 93 LEU A C 1
ATOM 767 O O . LEU A 1 93 ? 5.855 -2.242 3.467 1.00 95.69 93 LEU A O 1
ATOM 771 N N . LEU A 1 94 ? 6.471 -2.888 5.524 1.00 94.44 94 LEU A N 1
ATOM 772 C CA . LEU A 1 94 ? 7.889 -3.065 5.204 1.00 94.44 94 LEU A CA 1
ATOM 773 C C . LEU A 1 94 ? 8.167 -4.464 4.665 1.00 94.44 94 LEU A C 1
ATOM 775 O O . LEU A 1 94 ? 8.892 -4.622 3.686 1.00 94.44 94 LEU A O 1
ATOM 779 N N . LYS A 1 95 ? 7.595 -5.480 5.315 1.00 95.06 95 LYS A N 1
ATOM 780 C CA . LYS A 1 95 ? 7.791 -6.882 4.961 1.00 95.06 95 LYS A CA 1
ATOM 781 C C . LYS A 1 95 ? 6.547 -7.682 5.296 1.00 95.06 95 LYS A C 1
ATOM 783 O O . LYS A 1 95 ? 6.132 -7.727 6.450 1.00 95.06 95 LYS A O 1
ATOM 788 N N . SER A 1 96 ? 6.015 -8.371 4.297 1.00 96.50 96 SER A N 1
ATOM 789 C CA . SER A 1 96 ? 4.843 -9.225 4.449 1.00 96.50 96 SER A CA 1
ATOM 790 C C . SER A 1 96 ? 5.058 -10.582 3.788 1.00 96.50 96 SER A C 1
ATOM 792 O O . SER A 1 96 ? 5.835 -10.696 2.843 1.00 96.50 96 SER A O 1
ATOM 794 N N . ASP A 1 97 ? 4.374 -11.610 4.285 1.00 95.94 97 ASP A N 1
ATOM 795 C CA . ASP A 1 97 ? 4.363 -12.962 3.717 1.00 95.94 97 ASP A CA 1
ATOM 796 C C . ASP A 1 97 ? 3.265 -13.148 2.655 1.00 95.94 97 ASP A C 1
ATOM 798 O O . ASP A 1 97 ? 3.044 -14.256 2.162 1.00 95.94 97 ASP A O 1
ATOM 802 N N . PHE A 1 98 ? 2.570 -12.067 2.296 1.00 96.81 98 PHE A N 1
ATOM 803 C CA . PHE A 1 98 ? 1.526 -12.066 1.286 1.00 96.81 98 PHE A CA 1
ATOM 804 C C . PHE A 1 98 ? 1.634 -10.871 0.334 1.00 96.81 98 PHE A C 1
ATOM 806 O O . PHE A 1 98 ? 2.250 -9.846 0.633 1.00 96.81 98 PHE A O 1
ATOM 813 N N . ALA A 1 99 ? 0.983 -11.010 -0.817 1.00 96.94 99 ALA A N 1
ATOM 814 C CA . ALA A 1 99 ? 0.713 -9.931 -1.758 1.00 96.94 99 ALA A CA 1
ATOM 815 C C . ALA A 1 99 ? -0.762 -9.960 -2.175 1.00 96.94 99 ALA A C 1
ATOM 817 O O . ALA A 1 99 ? -1.429 -10.991 -2.057 1.00 96.94 99 ALA A O 1
ATOM 818 N N . MET A 1 100 ? -1.270 -8.832 -2.669 1.00 97.12 100 MET A N 1
ATOM 819 C CA . MET A 1 100 ? -2.608 -8.749 -3.254 1.00 97.12 100 MET A CA 1
ATOM 820 C C . MET A 1 100 ? -2.467 -8.787 -4.767 1.00 97.12 100 MET A C 1
ATOM 822 O O . MET A 1 100 ? -1.934 -7.850 -5.351 1.00 97.12 100 MET A O 1
ATOM 826 N N . LEU A 1 101 ? -2.904 -9.878 -5.393 1.00 96.75 101 LEU A N 1
ATOM 827 C CA . LEU A 1 101 ? -2.664 -10.123 -6.811 1.00 96.75 101 LEU A CA 1
ATOM 828 C C . LEU A 1 101 ? -3.954 -10.505 -7.530 1.00 96.75 101 LEU A C 1
ATOM 830 O O . LEU A 1 101 ? -4.768 -11.272 -7.019 1.00 96.75 101 LEU A O 1
ATOM 834 N N . ASN A 1 102 ? -4.100 -10.013 -8.755 1.00 95.88 102 ASN A N 1
ATOM 835 C CA . ASN A 1 102 ? -4.983 -10.600 -9.754 1.00 95.88 102 ASN A CA 1
ATOM 836 C C . ASN A 1 102 ? -4.141 -11.359 -10.791 1.00 95.88 102 ASN A C 1
ATOM 838 O O . ASN A 1 102 ? -2.909 -11.359 -10.737 1.00 95.88 102 ASN A O 1
ATOM 842 N N . ARG A 1 103 ? -4.787 -11.999 -11.770 1.00 93.69 103 ARG A N 1
ATOM 843 C CA . ARG A 1 103 ? -4.075 -12.806 -12.771 1.00 93.69 103 ARG A CA 1
ATOM 844 C C . ARG A 1 103 ? -3.052 -12.013 -13.591 1.00 93.69 103 ARG A C 1
ATOM 846 O O . ARG A 1 103 ? -1.968 -12.531 -13.850 1.00 93.69 103 ARG A O 1
ATOM 853 N N . ARG A 1 104 ? -3.389 -10.796 -14.037 1.00 93.69 104 ARG A N 1
ATOM 854 C CA . ARG A 1 104 ? -2.484 -9.987 -14.874 1.00 93.69 104 ARG A CA 1
ATOM 855 C C . ARG A 1 104 ? -1.233 -9.619 -14.087 1.00 93.69 104 ARG A C 1
ATOM 857 O O . ARG A 1 104 ? -0.125 -9.819 -14.577 1.00 93.69 104 ARG A O 1
ATOM 864 N N . LEU A 1 105 ? -1.422 -9.136 -12.863 1.00 95.06 105 LEU A N 1
ATOM 865 C CA . LEU A 1 105 ? -0.332 -8.714 -11.999 1.00 95.06 105 LEU A CA 1
ATOM 866 C C . LEU A 1 105 ? 0.528 -9.895 -11.535 1.00 95.06 105 LEU A C 1
ATOM 868 O O . LEU A 1 105 ? 1.750 -9.799 -11.534 1.00 95.06 105 LEU A O 1
ATOM 872 N N . ALA A 1 106 ? -0.090 -11.038 -11.231 1.00 94.88 106 ALA A N 1
ATOM 873 C CA . ALA A 1 106 ? 0.630 -12.267 -10.914 1.00 94.88 106 ALA A CA 1
ATOM 874 C C . ALA A 1 106 ? 1.527 -12.711 -12.083 1.00 94.88 106 ALA A C 1
ATOM 876 O O . ALA A 1 106 ? 2.702 -13.009 -11.876 1.00 94.88 106 ALA A O 1
ATOM 877 N N . GLY A 1 107 ? 1.013 -12.653 -13.319 1.00 93.44 107 GLY A N 1
ATOM 878 C CA . GLY A 1 107 ? 1.805 -12.891 -14.527 1.00 93.44 107 GLY A CA 1
ATOM 879 C C . GLY A 1 107 ? 2.971 -11.910 -14.676 1.00 93.44 107 GLY A C 1
ATOM 880 O O . GLY A 1 107 ? 4.083 -12.333 -14.975 1.00 93.44 107 GLY A O 1
ATOM 881 N N . HIS A 1 108 ? 2.745 -10.624 -14.392 1.00 93.56 108 HIS A N 1
ATOM 882 C CA . HIS A 1 108 ? 3.799 -9.605 -14.404 1.00 93.56 108 HIS A CA 1
ATOM 883 C C . HIS A 1 108 ? 4.890 -9.860 -13.348 1.00 93.56 108 HIS A C 1
ATOM 885 O O . HIS A 1 108 ? 6.066 -9.610 -13.601 1.00 93.56 108 HIS A O 1
ATOM 891 N N . TYR A 1 109 ? 4.531 -10.400 -12.182 1.00 94.00 109 TYR A N 1
ATOM 892 C CA . TYR A 1 109 ? 5.486 -10.742 -11.124 1.00 94.00 109 TYR A CA 1
ATOM 893 C C . TYR A 1 109 ? 6.084 -12.149 -11.238 1.00 94.00 109 TYR A C 1
ATOM 895 O O . TYR A 1 109 ? 6.943 -12.496 -10.429 1.00 94.00 109 TYR A O 1
ATOM 903 N N . GLY A 1 110 ? 5.655 -12.956 -12.213 1.00 92.88 110 GLY A N 1
ATOM 904 C CA . GLY A 1 110 ? 6.086 -14.350 -12.350 1.00 92.88 110 GLY A CA 1
ATOM 905 C C . GLY A 1 110 ? 5.563 -15.269 -11.239 1.00 92.88 110 GLY A C 1
ATOM 906 O O . GLY A 1 110 ? 6.172 -16.298 -10.957 1.00 92.88 110 GLY A O 1
ATOM 907 N N . ILE A 1 111 ? 4.454 -14.903 -10.590 1.00 92.56 111 ILE A N 1
ATOM 908 C CA . ILE A 1 111 ? 3.827 -15.681 -9.516 1.00 92.56 111 ILE A CA 1
ATOM 909 C C . ILE A 1 111 ? 2.682 -16.510 -10.118 1.00 92.56 111 ILE A C 1
ATOM 911 O O . ILE A 1 111 ? 1.781 -15.942 -10.741 1.00 92.56 111 ILE A O 1
ATOM 915 N N . PRO A 1 112 ? 2.670 -17.845 -9.948 1.00 89.56 112 PRO A N 1
ATOM 916 C CA . PRO A 1 112 ? 1.582 -18.672 -10.452 1.00 89.56 112 PRO A CA 1
ATOM 917 C C . PRO A 1 112 ? 0.299 -18.405 -9.654 1.00 89.56 112 PRO A C 1
ATOM 919 O O . PRO A 1 112 ? 0.280 -18.530 -8.431 1.00 89.56 112 PRO A O 1
ATOM 922 N N . LEU A 1 113 ? -0.787 -18.070 -10.354 1.00 89.12 113 LEU A N 1
ATOM 923 C CA . LEU A 1 113 ? -2.108 -17.861 -9.760 1.00 89.12 113 LEU A CA 1
ATOM 924 C C . LEU A 1 113 ? -3.182 -18.564 -10.607 1.00 89.12 113 LEU A C 1
ATOM 926 O O . LEU A 1 113 ? -3.147 -18.434 -11.838 1.00 89.12 113 LEU A O 1
ATOM 930 N N . PRO A 1 114 ? -4.135 -19.298 -9.995 1.00 79.56 114 PRO A N 1
ATOM 931 C CA . PRO A 1 114 ? -5.240 -19.907 -10.724 1.00 79.56 114 PRO A CA 1
ATOM 932 C C . PRO A 1 114 ? -6.058 -18.876 -11.522 1.00 79.56 114 PRO A C 1
ATOM 934 O O . PRO A 1 114 ? -6.055 -17.686 -11.194 1.00 79.56 114 PRO A O 1
ATOM 937 N N . PRO A 1 115 ? -6.790 -19.307 -12.566 1.00 73.12 115 PRO A N 1
ATOM 938 C CA . PRO A 1 115 ? -7.652 -18.417 -13.336 1.00 73.12 115 PRO A CA 1
ATOM 939 C C . PRO A 1 115 ? -8.678 -17.705 -12.440 1.00 73.12 115 PRO A C 1
ATOM 941 O O . PRO A 1 115 ? -9.454 -18.351 -11.744 1.00 73.12 115 PRO A O 1
ATOM 944 N N . GLY A 1 116 ? -8.699 -16.372 -12.493 1.00 76.56 116 GLY A N 1
ATOM 945 C CA . GLY A 1 116 ? -9.629 -15.517 -11.756 1.00 76.56 116 GLY A CA 1
ATOM 946 C C . GLY A 1 116 ? -9.460 -14.050 -12.161 1.00 76.56 116 GLY A C 1
ATOM 947 O O . GLY A 1 116 ? -8.401 -13.669 -12.668 1.00 76.56 116 GLY A O 1
ATOM 948 N N . GLY A 1 117 ? -10.518 -13.251 -12.006 1.00 78.44 117 GLY A N 1
ATOM 949 C CA . GLY A 1 117 ? -10.514 -11.824 -12.359 1.00 78.44 117 GLY A CA 1
ATOM 950 C C . GLY A 1 117 ? -10.165 -10.898 -11.193 1.00 78.44 117 GLY A C 1
ATOM 951 O O . GLY A 1 117 ? -9.534 -9.864 -11.403 1.00 78.44 117 GLY A O 1
ATOM 952 N N . ASP A 1 118 ? -10.540 -11.286 -9.976 1.00 90.81 118 ASP A N 1
ATOM 953 C CA . ASP A 1 118 ? -10.494 -10.395 -8.821 1.00 90.81 118 ASP A CA 1
ATOM 954 C C . ASP A 1 118 ? -9.135 -10.384 -8.116 1.00 90.81 118 ASP A C 1
ATOM 956 O O . ASP A 1 118 ? -8.347 -11.334 -8.181 1.00 90.81 118 ASP A O 1
ATOM 960 N N . MET A 1 119 ? -8.880 -9.276 -7.418 1.00 94.69 119 MET A N 1
ATOM 961 C CA . MET A 1 119 ? -7.729 -9.115 -6.538 1.00 94.69 119 MET A CA 1
ATOM 962 C C . MET A 1 119 ? -7.898 -10.005 -5.305 1.00 94.69 119 MET A C 1
ATOM 964 O O . MET A 1 119 ? -8.901 -9.901 -4.596 1.00 94.69 119 MET A O 1
ATOM 968 N N . GLN A 1 120 ? -6.914 -10.855 -5.024 1.00 94.88 120 GLN A N 1
ATOM 969 C CA . GLN A 1 120 ? -6.962 -11.786 -3.899 1.00 94.88 120 GLN A CA 1
ATOM 970 C C . GLN A 1 120 ? -5.649 -11.801 -3.124 1.00 94.88 120 GLN A C 1
ATOM 972 O O . GLN A 1 120 ? -4.583 -11.503 -3.666 1.00 94.88 120 GLN A O 1
ATOM 977 N N . ARG A 1 121 ? -5.732 -12.175 -1.847 1.00 95.50 121 ARG A N 1
ATOM 978 C CA . ARG A 1 121 ? -4.558 -12.382 -1.004 1.00 95.50 121 ARG A CA 1
ATOM 979 C C . ARG A 1 121 ? -3.860 -13.673 -1.411 1.00 95.50 121 ARG A C 1
ATOM 981 O O . ARG A 1 121 ? -4.452 -14.748 -1.353 1.00 95.50 121 ARG A O 1
ATOM 988 N N . VAL A 1 122 ? -2.591 -13.566 -1.775 1.00 95.62 122 VAL A N 1
ATOM 989 C CA . VAL A 1 122 ? -1.747 -14.690 -2.180 1.00 95.62 122 VAL A CA 1
ATOM 990 C C . VAL A 1 122 ? -0.610 -14.822 -1.183 1.00 95.62 122 VAL A C 1
ATOM 992 O O . VAL A 1 122 ? 0.146 -13.873 -0.974 1.00 95.62 122 VAL A O 1
ATOM 995 N N . LYS A 1 123 ? -0.488 -16.000 -0.565 1.00 95.69 123 LYS A N 1
ATOM 996 C CA . LYS A 1 123 ? 0.658 -16.325 0.286 1.00 95.69 123 LYS A CA 1
ATOM 997 C C . LYS A 1 123 ? 1.902 -16.485 -0.585 1.00 95.69 123 LYS A C 1
ATOM 999 O O . LYS A 1 123 ? 1.873 -17.201 -1.583 1.00 95.69 123 LYS A O 1
ATOM 1004 N N . LEU A 1 124 ? 2.980 -15.823 -0.194 1.00 95.25 124 LEU A N 1
ATOM 1005 C CA . LEU A 1 124 ? 4.258 -15.865 -0.888 1.00 95.25 124 LEU A CA 1
ATOM 1006 C C . LEU A 1 124 ? 5.104 -17.034 -0.372 1.00 95.25 124 LEU A C 1
ATOM 1008 O O . LEU A 1 124 ? 4.966 -17.469 0.773 1.00 95.25 124 LEU A O 1
ATOM 1012 N N . SER A 1 125 ? 5.978 -17.558 -1.230 1.00 92.19 125 SER A N 1
ATOM 1013 C CA . SER A 1 125 ? 6.938 -18.588 -0.837 1.00 92.19 125 SER A CA 1
ATOM 1014 C C . SER A 1 125 ? 7.973 -18.028 0.138 1.00 92.19 125 SER A C 1
ATOM 1016 O O . SER A 1 125 ? 8.317 -16.843 0.089 1.00 92.19 125 SER A O 1
ATOM 1018 N N . GLU A 1 126 ? 8.528 -18.891 0.988 1.00 88.00 126 GLU A N 1
ATOM 1019 C CA . GLU A 1 126 ? 9.668 -18.512 1.823 1.00 88.00 126 GLU A CA 1
ATOM 1020 C C . GLU A 1 126 ? 10.829 -18.005 0.953 1.00 88.00 126 GLU A C 1
ATOM 1022 O O . GLU A 1 126 ? 11.101 -18.538 -0.123 1.00 88.00 126 GLU A O 1
ATOM 1027 N N . GLY A 1 127 ? 11.475 -16.921 1.387 1.00 83.12 127 GLY A N 1
ATOM 1028 C CA . GLY A 1 127 ? 12.550 -16.271 0.629 1.00 83.12 127 GLY A CA 1
ATOM 1029 C C . GLY A 1 127 ? 12.090 -15.396 -0.544 1.00 83.12 127 GLY A C 1
ATOM 1030 O O . GLY A 1 127 ? 12.934 -14.830 -1.237 1.00 83.12 127 GLY A O 1
ATOM 1031 N N . SER A 1 128 ? 10.780 -15.236 -0.765 1.00 89.81 128 SER A N 1
ATOM 1032 C CA . SER A 1 128 ? 10.263 -14.260 -1.725 1.00 89.81 128 SER A CA 1
ATOM 1033 C C . SER A 1 128 ? 10.781 -12.850 -1.406 1.00 89.81 128 SER A C 1
ATOM 1035 O O . SER A 1 128 ? 10.677 -12.374 -0.278 1.00 89.81 128 SER A O 1
ATOM 1037 N N . HIS A 1 129 ? 11.300 -12.166 -2.427 1.00 90.25 129 HIS A N 1
ATOM 1038 C CA . HIS A 1 129 ? 11.646 -10.741 -2.370 1.00 90.25 129 HIS A CA 1
ATOM 1039 C C . HIS A 1 129 ? 10.419 -9.834 -2.560 1.00 90.25 129 HIS A C 1
ATOM 1041 O O . HIS A 1 129 ? 10.533 -8.615 -2.480 1.00 90.25 129 HIS A O 1
ATOM 1047 N N . ARG A 1 130 ? 9.259 -10.421 -2.874 1.00 92.06 130 ARG A N 1
ATOM 1048 C CA . ARG A 1 130 ? 7.960 -9.743 -2.900 1.00 92.06 130 ARG A CA 1
ATOM 1049 C C . ARG A 1 130 ? 7.364 -9.719 -1.500 1.00 92.06 130 ARG A C 1
ATOM 1051 O O . ARG A 1 130 ? 7.643 -10.615 -0.704 1.00 92.06 130 ARG A O 1
ATOM 1058 N N . GLY A 1 131 ? 6.503 -8.738 -1.259 1.00 92.38 131 GLY A N 1
ATOM 1059 C CA . GLY A 1 131 ? 5.809 -8.543 0.009 1.00 92.38 131 GLY A CA 1
ATOM 1060 C C . GLY A 1 131 ? 6.250 -7.243 0.670 1.00 92.38 131 GLY A C 1
ATOM 1061 O O . GLY A 1 131 ? 7.440 -6.964 0.796 1.00 92.38 131 GLY A O 1
ATOM 1062 N N . GLY A 1 132 ? 5.280 -6.436 1.092 1.00 95.75 132 GLY A N 1
ATOM 1063 C CA . GLY A 1 132 ? 5.530 -5.071 1.552 1.00 95.75 132 GLY A CA 1
ATOM 1064 C C . GLY A 1 132 ? 5.521 -4.044 0.417 1.00 95.75 132 GLY A C 1
ATOM 1065 O O . GLY A 1 132 ? 5.665 -4.360 -0.767 1.00 95.75 132 GLY A O 1
ATOM 1066 N N . LEU A 1 133 ? 5.338 -2.787 0.802 1.00 96.62 133 LEU A N 1
ATOM 1067 C CA . LEU A 1 133 ? 5.008 -1.660 -0.062 1.00 96.62 133 LEU A CA 1
ATOM 1068 C C . LEU A 1 133 ? 6.131 -1.294 -1.040 1.00 96.62 133 LEU A C 1
ATOM 1070 O O . LEU A 1 133 ? 5.869 -1.031 -2.209 1.00 96.62 133 LEU A O 1
ATOM 1074 N N . LEU A 1 134 ? 7.388 -1.357 -0.593 1.00 96.00 134 LEU A N 1
ATOM 1075 C CA . LEU A 1 134 ? 8.558 -0.990 -1.407 1.00 96.00 134 LEU A CA 1
ATOM 1076 C C . LEU A 1 134 ? 8.840 -1.973 -2.558 1.00 96.00 134 LEU A C 1
ATOM 1078 O O . LEU A 1 134 ? 9.676 -1.707 -3.419 1.00 96.00 134 LEU A O 1
ATOM 1082 N N . THR A 1 135 ? 8.147 -3.113 -2.575 1.00 95.75 135 THR A N 1
ATOM 1083 C CA . THR A 1 135 ? 8.290 -4.158 -3.601 1.00 95.75 135 THR A CA 1
ATOM 1084 C C . THR A 1 135 ? 7.177 -4.117 -4.652 1.00 95.75 135 THR A C 1
ATOM 1086 O O . THR A 1 135 ? 7.253 -4.839 -5.652 1.00 95.75 135 THR A O 1
ATOM 1089 N N . GLN A 1 136 ? 6.153 -3.282 -4.429 1.00 97.38 136 GLN A N 1
ATOM 1090 C CA . GLN A 1 136 ? 4.970 -3.175 -5.279 1.00 97.38 136 GLN A CA 1
ATOM 1091 C C . GLN A 1 136 ? 5.252 -2.354 -6.536 1.00 97.38 136 GLN A C 1
ATOM 1093 O O . GLN A 1 136 ? 6.011 -1.381 -6.526 1.00 97.38 136 GLN A O 1
ATOM 1098 N N . GLY A 1 137 ? 4.588 -2.721 -7.629 1.00 95.69 137 GLY A N 1
ATOM 1099 C CA . GLY A 1 137 ? 4.721 -2.062 -8.923 1.00 95.69 137 GLY A CA 1
ATOM 1100 C C . GLY A 1 137 ? 4.316 -0.592 -8.880 1.00 95.69 137 GLY A C 1
ATOM 1101 O O . GLY A 1 137 ? 4.959 0.230 -9.521 1.00 95.69 137 GLY A O 1
ATOM 1102 N N . SER A 1 138 ? 3.327 -0.236 -8.059 1.00 96.38 138 SER A N 1
ATOM 1103 C CA . SER A 1 138 ? 2.894 1.151 -7.864 1.00 96.38 138 SER A CA 1
ATOM 1104 C C . SER A 1 138 ? 4.019 2.046 -7.346 1.00 96.38 138 SER A C 1
ATOM 1106 O O . SER A 1 138 ? 4.273 3.102 -7.927 1.00 96.38 138 SER A O 1
ATOM 1108 N N . PHE A 1 139 ? 4.747 1.603 -6.320 1.00 96.62 139 PHE A N 1
ATOM 1109 C CA . PHE A 1 139 ? 5.901 2.309 -5.774 1.00 96.62 139 PHE A CA 1
ATOM 1110 C C . PHE A 1 139 ? 7.054 2.353 -6.781 1.00 96.62 139 PHE A C 1
ATOM 1112 O O . PHE A 1 139 ? 7.641 3.412 -7.018 1.00 96.62 139 PHE A O 1
ATOM 1119 N N . LEU A 1 140 ? 7.373 1.210 -7.394 1.00 95.56 140 LEU A N 1
ATOM 1120 C CA . LEU A 1 140 ? 8.510 1.089 -8.305 1.00 95.56 140 LEU A CA 1
ATOM 1121 C C . LEU A 1 140 ? 8.337 1.933 -9.572 1.00 95.56 140 LEU A C 1
ATOM 1123 O O . LEU A 1 140 ? 9.315 2.536 -10.023 1.00 95.56 140 LEU A O 1
ATOM 1127 N N . LEU A 1 141 ? 7.115 1.978 -10.112 1.00 95.19 141 LEU A N 1
ATOM 1128 C CA . LEU A 1 141 ? 6.765 2.713 -11.322 1.00 95.19 141 LEU A CA 1
ATOM 1129 C C . LEU A 1 141 ? 6.611 4.211 -11.060 1.00 95.19 141 LEU A C 1
ATOM 1131 O O . LEU A 1 141 ? 7.186 5.001 -11.803 1.00 95.19 141 LEU A O 1
ATOM 1135 N N . SER A 1 142 ? 5.894 4.615 -10.004 1.00 94.62 142 SER A N 1
ATOM 1136 C CA . SER A 1 142 ? 5.686 6.044 -9.683 1.00 94.62 142 SER A CA 1
ATOM 1137 C C . SER A 1 142 ? 7.000 6.785 -9.448 1.00 94.62 142 SER A C 1
ATOM 1139 O O . SER A 1 142 ? 7.109 7.975 -9.724 1.00 94.62 142 SER A O 1
ATOM 1141 N N . ASN A 1 143 ? 8.020 6.059 -8.992 1.00 94.62 143 ASN A N 1
ATOM 1142 C CA . ASN A 1 143 ? 9.359 6.573 -8.733 1.00 94.62 143 ASN A CA 1
ATOM 1143 C C . ASN A 1 143 ? 10.359 6.190 -9.843 1.00 94.62 143 ASN A C 1
ATOM 1145 O O . ASN A 1 143 ? 11.513 5.851 -9.570 1.00 94.62 143 ASN A O 1
ATOM 1149 N N . SER A 1 144 ? 9.909 6.212 -11.099 1.00 92.56 144 SER A N 1
ATOM 1150 C CA . SER A 1 144 ? 10.720 5.983 -12.304 1.00 92.56 144 SER A CA 1
ATOM 1151 C C . SER A 1 144 ? 10.642 7.185 -13.262 1.00 92.56 144 SER A C 1
ATOM 1153 O O . SER A 1 144 ? 10.042 8.217 -12.935 1.00 92.56 144 SER A O 1
ATOM 1155 N N . ASN A 1 145 ? 11.287 7.097 -14.426 1.00 88.38 145 ASN A N 1
ATOM 1156 C CA . ASN A 1 145 ? 11.071 8.026 -15.546 1.00 88.38 145 ASN A CA 1
ATOM 1157 C C . ASN A 1 145 ? 10.285 7.381 -16.713 1.00 88.38 145 ASN A C 1
ATOM 1159 O O . ASN A 1 145 ? 10.106 8.026 -17.738 1.00 88.38 145 ASN A O 1
ATOM 1163 N N . GLY A 1 146 ? 9.798 6.143 -16.548 1.00 85.94 146 GLY A N 1
ATOM 1164 C CA . GLY A 1 146 ? 9.069 5.390 -17.577 1.00 85.94 146 GLY A CA 1
ATOM 1165 C C . GLY A 1 146 ? 9.942 4.546 -18.516 1.00 85.94 146 GLY A C 1
ATOM 1166 O O . GLY A 1 146 ? 9.417 3.645 -19.169 1.00 85.94 146 GLY A O 1
ATOM 1167 N N . GLU A 1 147 ? 11.251 4.788 -18.541 1.00 86.44 147 GLU A N 1
ATOM 1168 C CA . GLU A 1 147 ? 12.255 3.978 -19.244 1.00 86.44 147 GLU A CA 1
ATOM 1169 C C . GLU A 1 147 ? 13.079 3.174 -18.228 1.00 86.44 147 GLU A C 1
ATOM 1171 O O . GLU A 1 147 ? 13.087 1.942 -18.266 1.00 86.44 147 GLU A O 1
ATOM 1176 N N . ASP A 1 148 ? 13.626 3.881 -17.237 1.00 86.62 148 ASP A N 1
ATOM 1177 C CA . ASP A 1 148 ? 14.518 3.404 -16.190 1.00 86.62 148 ASP A CA 1
ATOM 1178 C C . ASP A 1 148 ? 14.006 3.674 -14.766 1.00 86.62 148 ASP A C 1
ATOM 1180 O O . ASP A 1 148 ? 13.242 4.598 -14.457 1.00 86.62 148 ASP A O 1
ATOM 1184 N N . SER A 1 149 ? 14.519 2.863 -13.842 1.00 89.31 149 SER A N 1
ATOM 1185 C CA . SER A 1 149 ? 14.379 3.071 -12.402 1.00 89.31 149 SER A CA 1
ATOM 1186 C C . SER A 1 149 ? 15.112 4.336 -11.943 1.00 89.31 149 SER A C 1
ATOM 1188 O O . SER A 1 149 ? 16.238 4.584 -12.360 1.00 89.31 149 SER A O 1
ATOM 1190 N N . HIS A 1 150 ? 14.544 5.073 -10.980 1.00 92.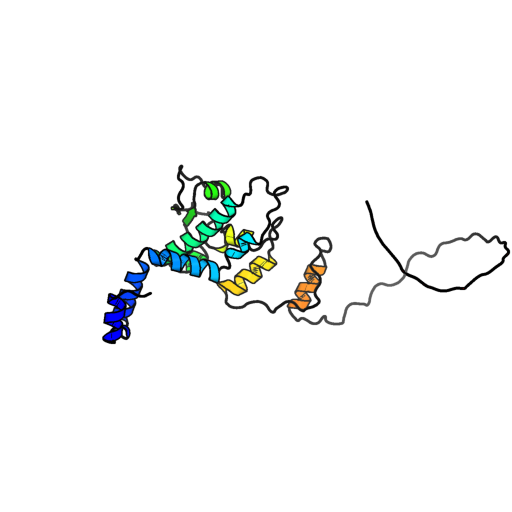88 150 HIS A N 1
ATOM 1191 C CA . HIS A 1 150 ? 15.161 6.289 -10.445 1.00 92.88 150 HIS A CA 1
ATOM 1192 C C . HIS A 1 150 ? 15.419 6.188 -8.925 1.00 92.88 150 HIS A C 1
ATOM 1194 O O . HIS A 1 150 ? 14.547 6.535 -8.123 1.00 92.88 150 HIS A O 1
ATOM 1200 N N . PRO A 1 151 ? 16.624 5.760 -8.489 1.00 92.38 151 PRO A N 1
ATOM 1201 C CA . PRO A 1 151 ? 16.942 5.556 -7.071 1.00 92.38 151 PRO A CA 1
ATOM 1202 C C . PRO A 1 151 ? 16.733 6.798 -6.200 1.00 92.38 151 PRO A C 1
ATOM 1204 O O . PRO A 1 151 ? 16.198 6.685 -5.102 1.00 92.38 151 PRO A O 1
ATOM 1207 N N . ILE A 1 152 ? 17.083 7.986 -6.711 1.00 91.69 152 ILE A N 1
ATOM 1208 C CA . ILE A 1 152 ? 16.908 9.248 -5.975 1.00 91.69 152 ILE A CA 1
ATOM 1209 C C . ILE A 1 152 ? 15.421 9.506 -5.689 1.00 91.69 152 ILE A C 1
ATOM 1211 O O . ILE A 1 152 ? 15.064 9.673 -4.530 1.00 91.69 152 ILE A O 1
ATOM 1215 N N . LYS A 1 153 ? 14.527 9.441 -6.692 1.00 92.44 153 LYS A N 1
ATOM 1216 C CA . LYS A 1 153 ? 13.073 9.603 -6.486 1.00 92.44 153 LYS A CA 1
ATOM 1217 C C . LYS A 1 153 ? 12.520 8.607 -5.464 1.00 92.44 153 LYS A C 1
ATOM 1219 O O . LYS A 1 153 ? 11.723 8.988 -4.616 1.00 92.44 153 LYS A O 1
ATOM 1224 N N . ARG A 1 154 ? 12.984 7.352 -5.497 1.00 95.06 154 ARG A N 1
ATOM 1225 C CA . ARG A 1 154 ? 12.596 6.330 -4.508 1.00 95.06 154 ARG A CA 1
ATOM 1226 C C . ARG A 1 154 ? 13.036 6.697 -3.092 1.00 95.06 154 ARG A C 1
ATOM 1228 O O . ARG A 1 154 ? 12.241 6.546 -2.172 1.00 95.06 154 ARG A O 1
ATOM 1235 N N . ALA A 1 155 ? 14.264 7.183 -2.917 1.00 94.50 155 ALA A N 1
ATOM 1236 C CA . ALA A 1 155 ? 14.763 7.624 -1.615 1.00 94.50 155 ALA A CA 1
ATOM 1237 C C . ALA A 1 155 ? 13.971 8.828 -1.083 1.00 94.50 155 ALA A C 1
ATOM 1239 O O . ALA A 1 155 ? 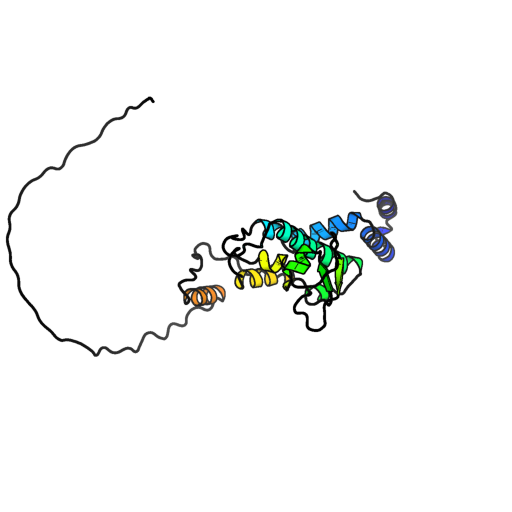13.534 8.804 0.064 1.00 94.50 155 ALA A O 1
ATOM 1240 N N . VAL A 1 156 ? 13.714 9.826 -1.937 1.00 94.44 156 VAL A N 1
ATOM 1241 C CA . VAL A 1 156 ? 12.877 10.991 -1.603 1.00 94.44 156 VAL A CA 1
ATOM 1242 C C . VAL A 1 156 ? 11.479 10.556 -1.165 1.00 94.44 156 VAL A C 1
ATOM 1244 O O . VAL A 1 156 ? 10.999 11.007 -0.132 1.00 94.44 156 VAL A O 1
ATOM 1247 N N . TRP A 1 157 ? 10.846 9.640 -1.903 1.00 94.81 157 TRP A N 1
ATOM 1248 C CA . TRP A 1 157 ? 9.519 9.132 -1.557 1.00 94.81 157 TRP A CA 1
ATOM 1249 C C . TRP A 1 157 ? 9.506 8.416 -0.201 1.00 94.81 157 TRP A C 1
ATOM 1251 O O . TRP A 1 157 ? 8.561 8.583 0.562 1.00 94.81 157 TRP A O 1
ATOM 1261 N N . VAL A 1 158 ? 10.541 7.630 0.123 1.00 95.75 158 VAL A N 1
ATOM 1262 C CA . VAL A 1 158 ? 10.641 6.941 1.424 1.00 95.75 158 VAL A CA 1
ATOM 1263 C C . VAL A 1 158 ? 10.783 7.948 2.565 1.00 95.75 158 VAL A C 1
ATOM 1265 O O . VAL A 1 158 ? 10.082 7.828 3.567 1.00 95.75 158 VAL A O 1
ATOM 1268 N N . LEU A 1 159 ? 11.657 8.940 2.401 1.00 95.19 159 LEU A N 1
ATOM 1269 C CA . LEU A 1 159 ? 11.862 10.011 3.376 1.00 95.19 159 LEU A CA 1
ATOM 1270 C C . LEU A 1 159 ? 10.563 10.788 3.646 1.00 95.19 159 LEU A C 1
ATOM 1272 O O . LEU A 1 159 ? 10.151 10.922 4.793 1.00 95.19 159 LEU A O 1
ATOM 1276 N N . ASP A 1 160 ? 9.869 11.196 2.584 1.00 93.94 160 ASP A N 1
ATOM 1277 C CA . ASP A 1 160 ? 8.610 11.944 2.659 1.00 93.94 160 ASP A CA 1
ATOM 1278 C C . ASP A 1 160 ? 7.454 11.091 3.219 1.00 93.94 160 ASP A C 1
ATOM 1280 O O . ASP A 1 160 ? 6.847 11.419 4.234 1.00 93.94 160 ASP A O 1
ATOM 1284 N N . ARG A 1 161 ? 7.145 9.946 2.594 1.00 93.25 161 ARG A N 1
ATOM 1285 C CA . ARG A 1 161 ? 5.896 9.208 2.870 1.00 93.25 161 ARG A CA 1
ATOM 1286 C C . ARG A 1 161 ? 5.970 8.230 4.025 1.00 93.25 161 ARG A C 1
ATOM 1288 O O . ARG A 1 161 ? 4.923 7.896 4.583 1.00 93.25 161 ARG A O 1
ATOM 1295 N N . LEU A 1 162 ? 7.159 7.739 4.360 1.00 92.25 162 LEU A N 1
ATOM 1296 C CA . LEU A 1 162 ? 7.328 6.725 5.399 1.00 92.25 162 LEU A CA 1
ATOM 1297 C C . LEU A 1 162 ? 8.028 7.263 6.648 1.00 92.25 162 LEU A C 1
ATOM 1299 O O . LEU A 1 162 ? 7.725 6.784 7.739 1.00 92.25 162 LEU A O 1
ATOM 1303 N N . LEU A 1 163 ? 8.949 8.218 6.495 1.00 93.88 163 LEU A N 1
ATOM 1304 C CA . LEU A 1 163 ? 9.756 8.742 7.601 1.00 93.88 163 LEU A CA 1
ATOM 1305 C C . LEU A 1 163 ? 9.331 10.136 8.081 1.00 93.88 163 LEU A C 1
ATOM 1307 O O . LEU A 1 163 ? 9.812 10.546 9.132 1.00 93.88 163 LEU A O 1
ATOM 1311 N N . ASP A 1 164 ? 8.419 10.813 7.372 1.00 92.94 164 ASP A N 1
ATOM 1312 C CA . ASP A 1 164 ? 7.957 12.176 7.694 1.00 92.94 164 ASP A CA 1
ATOM 1313 C C . ASP A 1 164 ? 9.120 13.190 7.784 1.00 92.94 164 ASP A C 1
ATOM 1315 O O . ASP A 1 164 ? 9.109 14.118 8.589 1.00 92.94 164 ASP A O 1
ATOM 1319 N N . ASP A 1 165 ? 10.154 12.987 6.957 1.00 94.00 165 ASP A N 1
ATOM 1320 C CA . ASP A 1 165 ? 11.374 13.805 6.905 1.00 94.00 165 ASP A CA 1
ATOM 1321 C C . ASP A 1 165 ? 11.729 14.148 5.446 1.00 94.00 165 ASP A C 1
ATOM 1323 O O . ASP A 1 165 ? 12.703 13.629 4.891 1.00 94.00 165 ASP A O 1
ATOM 1327 N N . PRO A 1 166 ? 10.895 14.945 4.748 1.00 91.00 166 PRO A N 1
ATOM 1328 C CA . PRO A 1 166 ? 11.102 15.236 3.337 1.00 91.00 166 PRO A CA 1
ATOM 1329 C C . PRO A 1 166 ? 12.405 16.027 3.117 1.00 91.00 166 PRO A C 1
ATOM 1331 O O . PRO A 1 166 ? 12.717 16.946 3.877 1.00 91.00 166 PRO A O 1
ATOM 1334 N N . PRO A 1 167 ? 13.159 15.736 2.041 1.00 87.25 167 PRO A N 1
ATOM 1335 C CA . PRO A 1 167 ? 14.379 16.472 1.728 1.00 87.25 167 PRO A CA 1
ATOM 1336 C C . PRO A 1 167 ? 14.079 17.939 1.400 1.00 87.25 167 PRO A C 1
ATOM 1338 O O . PRO A 1 167 ? 12.993 18.284 0.929 1.00 87.25 167 PRO A O 1
ATOM 1341 N N . ALA A 1 168 ? 15.079 18.805 1.590 1.00 86.38 168 ALA A N 1
ATOM 1342 C CA . ALA A 1 168 ? 14.974 20.211 1.219 1.00 86.38 168 ALA A CA 1
ATOM 1343 C C . ALA A 1 168 ? 14.622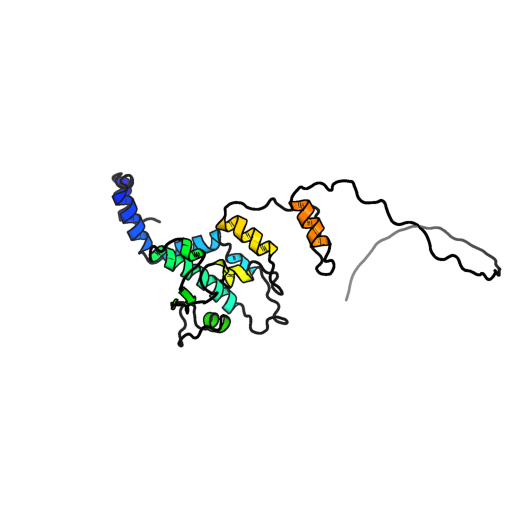 20.366 -0.277 1.00 86.38 168 ALA A C 1
ATOM 1345 O O . ALA A 1 168 ? 15.112 19.593 -1.109 1.00 86.38 168 ALA A O 1
ATOM 1346 N N . PRO A 1 169 ? 13.788 21.358 -0.643 1.00 77.75 169 PRO A N 1
ATOM 1347 C CA . PRO A 1 169 ? 13.444 21.594 -2.0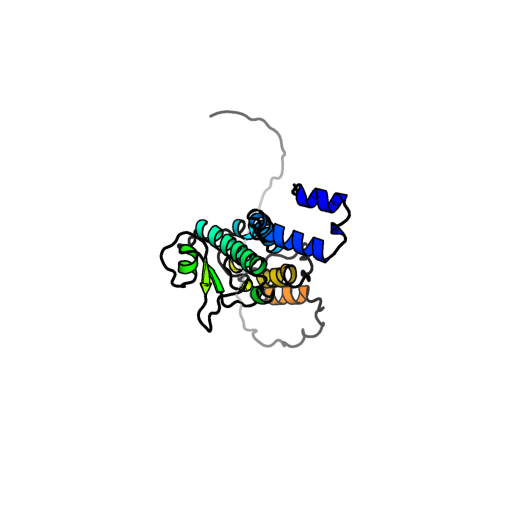36 1.00 77.75 169 PRO A CA 1
ATOM 1348 C C . PRO A 1 169 ? 14.708 21.911 -2.848 1.00 77.75 169 PRO A C 1
ATOM 1350 O O . PRO A 1 169 ? 15.623 22.562 -2.329 1.00 77.75 169 PRO A O 1
ATOM 1353 N N . PRO A 1 170 ? 14.778 21.473 -4.117 1.00 72.69 170 PRO A N 1
ATOM 1354 C CA . PRO A 1 170 ? 15.922 21.774 -4.960 1.00 72.69 170 PRO A CA 1
ATOM 1355 C C . PRO A 1 170 ? 16.082 23.298 -5.110 1.00 72.69 170 PRO A C 1
ATOM 1357 O O . PRO A 1 170 ? 15.078 24.012 -5.209 1.00 72.69 170 PRO A O 1
ATOM 1360 N N . PRO A 1 171 ? 17.323 23.817 -5.142 1.00 75.88 171 PRO A N 1
ATOM 1361 C CA . PRO A 1 171 ? 17.566 25.216 -5.460 1.00 75.88 171 PRO A CA 1
ATOM 1362 C C . PRO A 1 171 ? 16.987 25.571 -6.845 1.00 75.88 171 PRO A C 1
ATOM 1364 O O . PRO A 1 171 ? 17.000 24.716 -7.732 1.00 75.88 171 PRO A O 1
ATOM 1367 N N . PRO A 1 172 ? 16.534 26.818 -7.074 1.00 69.62 172 PRO A N 1
ATOM 1368 C CA . PRO A 1 172 ? 15.851 27.217 -8.312 1.00 69.62 172 PRO A CA 1
ATOM 1369 C C . PRO A 1 172 ? 16.634 26.996 -9.619 1.00 69.62 172 PRO A C 1
ATOM 1371 O O . PRO A 1 172 ? 16.014 26.867 -10.668 1.00 69.62 172 PRO A O 1
ATOM 1374 N N . ASP A 1 173 ? 17.969 26.949 -9.561 1.00 58.69 173 ASP A N 1
ATOM 1375 C CA . ASP A 1 173 ? 18.858 27.014 -10.733 1.00 58.69 173 ASP A CA 1
ATOM 1376 C C . ASP A 1 173 ? 19.657 25.722 -11.003 1.00 58.69 173 ASP A C 1
ATOM 1378 O O . ASP A 1 173 ? 20.692 25.767 -11.670 1.00 58.69 173 ASP A O 1
ATOM 1382 N N . VAL A 1 174 ? 19.241 24.557 -10.489 1.00 57.91 174 VAL A N 1
ATOM 1383 C CA . VAL A 1 174 ? 19.974 23.302 -10.758 1.00 57.91 174 VAL A CA 1
ATOM 1384 C C . VAL A 1 174 ? 19.527 22.693 -12.098 1.00 57.91 174 VAL A C 1
ATOM 1386 O O . VAL A 1 174 ? 18.355 22.342 -12.231 1.00 57.91 174 VAL A O 1
ATOM 1389 N N . PRO A 1 175 ? 20.428 22.526 -13.090 1.00 57.88 175 PRO A N 1
ATOM 1390 C CA . PRO A 1 175 ? 20.115 21.828 -14.336 1.00 57.88 175 PRO A CA 1
ATOM 1391 C C . PRO A 1 175 ? 19.822 20.343 -14.090 1.00 57.88 175 PRO A C 1
ATOM 1393 O O . PRO A 1 175 ? 20.443 19.727 -13.220 1.00 57.88 175 PRO A O 1
ATOM 1396 N N . ASP A 1 176 ? 18.941 19.749 -14.899 1.00 56.28 176 ASP A N 1
ATOM 1397 C CA . ASP A 1 176 ? 18.691 18.305 -14.870 1.00 56.28 176 ASP A CA 1
ATOM 1398 C C . ASP A 1 176 ? 19.994 17.506 -15.064 1.00 56.28 176 ASP A C 1
ATOM 1400 O O . ASP A 1 176 ? 20.871 17.866 -15.856 1.00 56.28 176 ASP A O 1
ATOM 1404 N N . LEU A 1 177 ? 20.128 16.405 -14.319 1.00 57.16 177 LEU A N 1
ATOM 1405 C CA . LEU A 1 177 ? 21.308 15.543 -14.365 1.00 57.16 177 LEU A CA 1
ATOM 1406 C C . LEU A 1 177 ? 21.395 14.820 -15.717 1.00 57.16 177 LEU A C 1
ATOM 1408 O O . LEU A 1 177 ? 20.624 13.905 -15.996 1.00 57.16 177 LEU A O 1
ATOM 1412 N N . ASP A 1 178 ? 22.371 15.211 -16.533 1.00 51.78 178 ASP A N 1
ATOM 1413 C CA . ASP A 1 178 ? 22.704 14.558 -17.800 1.00 51.78 178 ASP A CA 1
ATOM 1414 C C . ASP A 1 178 ? 23.351 13.174 -17.550 1.00 51.78 178 ASP A C 1
ATOM 1416 O O . ASP A 1 178 ? 24.455 13.108 -16.988 1.00 51.78 178 ASP A O 1
ATOM 1420 N N . PRO A 1 179 ? 22.723 12.059 -17.980 1.00 55.19 179 PRO A N 1
ATOM 1421 C CA . PRO A 1 179 ? 23.244 10.708 -17.763 1.00 55.19 179 PRO A CA 1
ATOM 1422 C C . PRO A 1 179 ? 24.562 10.435 -18.507 1.00 55.19 179 PRO A C 1
ATOM 1424 O O . PRO A 1 179 ? 25.267 9.484 -18.172 1.00 55.19 179 PRO A O 1
ATOM 1427 N N . SER A 1 180 ? 24.950 11.277 -19.472 1.00 56.12 180 SER A N 1
ATOM 1428 C CA . SER A 1 180 ? 26.236 11.175 -20.174 1.00 56.12 180 SER A CA 1
ATOM 1429 C C . SER A 1 180 ? 27.424 11.745 -19.381 1.00 56.12 180 SER A C 1
ATOM 1431 O O . SER A 1 180 ? 28.578 11.608 -19.797 1.00 56.12 180 SER A O 1
ATOM 1433 N N . ARG A 1 181 ? 27.177 12.361 -18.213 1.00 52.31 181 ARG A N 1
ATOM 1434 C CA . ARG A 1 181 ? 28.196 13.022 -17.383 1.00 52.31 181 ARG A CA 1
ATOM 1435 C C . ARG A 1 181 ? 28.228 12.453 -15.954 1.00 52.31 181 ARG A C 1
ATOM 1437 O O . ARG A 1 181 ? 27.654 13.042 -15.037 1.00 52.31 181 ARG A O 1
ATOM 1444 N N . PRO A 1 182 ? 28.984 11.365 -15.707 1.00 54.81 182 PRO A N 1
ATOM 1445 C CA . PRO A 1 182 ? 28.987 10.650 -14.422 1.00 54.81 182 PRO A CA 1
ATOM 1446 C C . PRO A 1 182 ? 29.495 11.475 -13.224 1.00 54.81 182 PRO A C 1
ATOM 1448 O O . PRO A 1 182 ? 29.208 11.142 -12.076 1.00 54.81 182 PRO A O 1
ATOM 1451 N N . ASN A 1 183 ? 30.208 12.580 -13.464 1.00 54.66 183 ASN A N 1
ATOM 1452 C CA . ASN A 1 183 ? 30.772 13.418 -12.400 1.00 54.66 183 ASN A CA 1
ATOM 1453 C C . ASN A 1 183 ? 29.797 14.476 -11.846 1.00 54.66 183 ASN A C 1
ATOM 1455 O O . ASN A 1 183 ? 30.066 15.037 -10.786 1.00 54.66 183 ASN A O 1
ATOM 1459 N N . LEU A 1 184 ? 28.657 14.729 -12.504 1.00 54.47 184 LEU A N 1
ATOM 1460 C CA . LEU A 1 184 ? 27.645 15.671 -11.999 1.00 54.47 184 LEU A CA 1
ATOM 1461 C C . LEU A 1 184 ? 26.864 15.099 -10.810 1.00 54.47 184 LEU A C 1
ATOM 1463 O O . LEU A 1 184 ? 26.487 15.845 -9.911 1.00 54.47 184 LEU A O 1
ATOM 1467 N N . ALA A 1 185 ? 26.700 13.774 -10.751 1.00 51.88 185 ALA A N 1
ATOM 1468 C CA . ALA A 1 185 ? 26.058 13.107 -9.622 1.00 51.88 185 ALA A CA 1
ATOM 1469 C C . ALA A 1 185 ? 26.798 13.377 -8.298 1.00 51.88 185 ALA A C 1
ATOM 1471 O O . ALA A 1 185 ? 26.158 13.646 -7.285 1.00 51.88 185 ALA A O 1
ATOM 1472 N N . LYS A 1 186 ? 28.142 13.385 -8.305 1.00 50.81 186 LYS A N 1
ATOM 1473 C CA . LYS A 1 186 ? 28.944 13.751 -7.123 1.00 50.81 186 LYS A CA 1
ATOM 1474 C C . LYS A 1 186 ? 28.770 15.221 -6.742 1.00 50.81 186 LYS A C 1
ATOM 1476 O O . LYS A 1 186 ? 28.483 15.499 -5.585 1.00 50.81 186 LYS A O 1
ATOM 1481 N N . ALA A 1 187 ? 28.837 16.129 -7.715 1.00 49.69 187 ALA A N 1
ATOM 1482 C CA . ALA A 1 187 ? 28.706 17.567 -7.474 1.00 49.69 187 ALA A CA 1
ATOM 1483 C C . ALA A 1 187 ? 27.327 17.961 -6.907 1.00 49.69 187 ALA A C 1
ATOM 1485 O O . ALA A 1 187 ? 27.239 18.794 -6.009 1.00 49.69 187 ALA A O 1
ATOM 1486 N N . VAL A 1 188 ? 26.245 17.330 -7.379 1.00 56.62 188 VAL A N 1
ATOM 1487 C CA . VAL A 1 188 ? 24.890 17.569 -6.849 1.00 56.62 188 VAL A CA 1
ATOM 1488 C C . VAL A 1 188 ? 24.712 16.955 -5.456 1.00 56.62 188 VAL A C 1
ATOM 1490 O O . VAL A 1 188 ? 24.043 17.545 -4.611 1.00 56.62 188 VAL A O 1
ATOM 1493 N N . THR A 1 189 ? 25.362 15.822 -5.172 1.00 55.38 189 THR A N 1
ATOM 1494 C CA . THR A 1 189 ? 25.351 15.213 -3.829 1.00 55.38 189 THR A CA 1
ATOM 1495 C C . THR A 1 189 ? 26.114 16.071 -2.812 1.00 55.38 189 THR A C 1
ATOM 1497 O O . THR A 1 189 ? 25.649 16.256 -1.688 1.00 55.38 189 THR A O 1
ATOM 1500 N N . GLU A 1 190 ? 27.252 16.646 -3.204 1.00 49.88 190 GLU A N 1
ATOM 1501 C CA . GLU A 1 190 ? 28.056 17.565 -2.381 1.00 49.88 190 GLU A CA 1
ATOM 1502 C C . GLU A 1 190 ? 27.324 18.892 -2.118 1.00 49.88 190 GLU A C 1
ATOM 1504 O O . GLU A 1 190 ? 27.292 19.367 -0.982 1.00 49.88 190 GLU A O 1
ATOM 1509 N N . ALA A 1 191 ? 26.639 19.441 -3.127 1.00 49.22 191 ALA A N 1
ATOM 1510 C CA . ALA A 1 191 ? 25.804 20.631 -2.964 1.00 49.22 191 ALA A CA 1
ATOM 1511 C C . ALA A 1 191 ? 24.587 20.389 -2.047 1.00 49.22 191 ALA A C 1
ATOM 1513 O O . ALA A 1 191 ? 24.232 21.261 -1.256 1.00 49.22 191 ALA A O 1
ATOM 1514 N N . ALA A 1 192 ? 23.971 19.202 -2.107 1.00 47.47 192 ALA A N 1
ATOM 1515 C CA . ALA A 1 192 ? 22.822 18.842 -1.271 1.00 47.47 192 ALA A CA 1
ATOM 1516 C C . ALA A 1 192 ? 23.193 18.521 0.191 1.00 47.47 192 ALA A C 1
ATOM 1518 O O . ALA A 1 192 ? 22.362 18.676 1.082 1.00 47.47 192 ALA A O 1
ATOM 1519 N N . THR A 1 193 ? 24.432 18.094 0.457 1.00 48.12 193 THR A N 1
ATOM 1520 C CA . THR A 1 193 ? 24.929 17.772 1.811 1.00 48.12 193 THR A CA 1
ATOM 1521 C C . THR A 1 193 ? 25.566 18.961 2.542 1.00 48.12 193 THR A C 1
ATOM 1523 O O . THR A 1 193 ? 26.021 18.803 3.674 1.00 48.12 193 THR A O 1
ATOM 1526 N N . GLY A 1 194 ? 25.598 20.156 1.939 1.00 40.69 194 GLY A N 1
ATOM 1527 C CA . GLY A 1 194 ? 26.067 21.384 2.596 1.00 40.69 194 GLY A CA 1
ATOM 1528 C C . GLY A 1 194 ? 27.551 21.387 2.987 1.00 40.69 194 GLY A C 1
ATOM 1529 O O . GLY A 1 194 ? 27.973 22.226 3.781 1.00 40.69 194 GLY A O 1
ATOM 1530 N N . SER A 1 195 ? 28.359 20.471 2.449 1.00 41.31 195 SER A N 1
ATOM 1531 C CA . SER A 1 195 ? 29.804 20.475 2.680 1.00 41.31 195 SER A CA 1
ATOM 1532 C C . SER A 1 195 ? 30.471 21.440 1.705 1.00 41.31 195 SER A C 1
ATOM 1534 O O . SER A 1 195 ? 30.595 21.153 0.517 1.00 41.31 195 SER A O 1
ATOM 1536 N N . ALA A 1 196 ? 30.894 22.602 2.204 1.00 33.47 196 ALA A N 1
ATOM 1537 C CA . ALA A 1 196 ? 31.746 23.510 1.443 1.00 33.47 196 ALA A CA 1
ATOM 1538 C C . ALA A 1 196 ? 33.039 22.780 1.013 1.00 33.47 196 ALA A C 1
ATOM 1540 O O . ALA A 1 196 ? 33.614 22.049 1.828 1.00 33.47 196 ALA A O 1
ATOM 1541 N N . PRO A 1 197 ? 33.526 22.962 -0.228 1.00 37.06 197 PRO A N 1
ATOM 1542 C CA . PRO A 1 197 ? 34.774 22.343 -0.646 1.00 37.06 197 PRO A CA 1
ATOM 1543 C C . PRO A 1 197 ? 35.927 22.958 0.152 1.00 37.06 197 PRO A C 1
ATOM 1545 O O . PRO A 1 197 ? 36.083 24.178 0.196 1.00 37.06 197 PRO A O 1
ATOM 1548 N N . GLN A 1 198 ? 36.741 22.115 0.791 1.00 36.28 198 GLN A N 1
ATOM 1549 C CA . GLN A 1 198 ? 38.009 22.566 1.355 1.00 36.28 198 GLN A CA 1
ATOM 1550 C C . GLN A 1 198 ? 38.924 23.002 0.205 1.00 36.28 198 GLN A C 1
ATOM 1552 O O . GLN A 1 198 ? 39.312 22.193 -0.640 1.00 36.28 198 GLN A O 1
ATOM 1557 N N . GLU A 1 199 ? 39.261 24.289 0.171 1.00 35.38 199 GLU A N 1
ATOM 1558 C CA . GLU A 1 199 ? 40.318 24.827 -0.680 1.00 35.38 199 GLU A CA 1
ATOM 1559 C C . GLU A 1 199 ? 41.644 24.150 -0.315 1.00 35.38 199 GLU A C 1
ATOM 1561 O O . GLU A 1 199 ? 42.227 24.415 0.734 1.00 35.38 199 GLU A O 1
ATOM 1566 N N . GLY A 1 200 ? 42.128 23.243 -1.164 1.00 37.41 200 GLY A N 1
ATOM 1567 C CA . GLY A 1 200 ? 43.412 22.600 -0.900 1.00 37.41 200 GLY A CA 1
ATOM 1568 C C . GLY A 1 200 ? 43.712 21.383 -1.755 1.00 37.41 200 GLY A C 1
ATOM 1569 O O . GLY A 1 200 ? 43.920 20.306 -1.213 1.00 37.41 200 GLY A O 1
ATOM 1570 N N . SER A 1 201 ? 43.725 21.514 -3.084 1.00 34.53 201 SER A N 1
ATOM 1571 C CA . SER A 1 201 ? 44.424 20.554 -3.967 1.00 34.53 201 SER A CA 1
ATOM 1572 C C . SER A 1 201 ? 44.438 21.009 -5.431 1.00 34.53 201 SER A C 1
ATOM 1574 O O . SER A 1 201 ? 43.953 20.333 -6.330 1.00 34.53 201 SER A O 1
ATOM 1576 N N . LEU A 1 202 ? 45.046 22.167 -5.696 1.00 35.84 202 LEU A N 1
ATOM 1577 C CA . LEU A 1 202 ? 45.490 22.548 -7.044 1.00 35.84 202 LEU A CA 1
ATOM 1578 C C . LEU A 1 202 ? 46.931 23.057 -6.999 1.00 35.84 202 LEU A C 1
ATOM 1580 O O . LEU A 1 202 ? 47.236 24.172 -7.401 1.00 35.84 202 LEU A O 1
ATOM 1584 N N . GLN A 1 203 ? 47.839 22.225 -6.501 1.00 36.84 203 GLN A N 1
ATOM 1585 C CA . GLN A 1 203 ? 49.256 22.330 -6.831 1.00 36.84 203 GLN A CA 1
ATOM 1586 C C . GLN A 1 203 ? 49.801 20.913 -6.946 1.00 36.84 203 GLN A C 1
ATOM 1588 O O . GLN A 1 203 ? 49.744 20.181 -5.964 1.00 36.84 203 GLN A O 1
ATOM 1593 N N . GLN A 1 204 ? 50.269 20.562 -8.150 1.00 36.22 204 GLN A N 1
ATOM 1594 C CA . GLN A 1 204 ? 51.311 19.574 -8.497 1.00 36.22 204 GLN A CA 1
ATOM 1595 C C . GLN A 1 204 ? 51.002 18.917 -9.853 1.00 36.22 204 GLN A C 1
ATOM 1597 O O . GLN A 1 204 ? 50.629 17.753 -9.913 1.00 36.22 204 GLN A O 1
ATOM 1602 N N . LEU A 1 205 ? 51.204 19.652 -10.953 1.00 31.92 205 LEU A N 1
ATOM 1603 C CA . LEU A 1 205 ? 51.671 19.072 -12.218 1.00 31.92 205 LEU A CA 1
ATOM 1604 C C . LEU A 1 205 ? 52.655 20.065 -12.864 1.00 31.92 205 LEU A C 1
ATOM 1606 O O . LEU A 1 205 ? 52.298 21.198 -13.178 1.00 31.92 205 LEU A O 1
ATOM 1610 N N . SER A 1 206 ? 53.918 19.642 -12.968 1.00 33.53 206 SER A N 1
ATOM 1611 C CA . SER A 1 206 ? 55.072 20.388 -13.496 1.00 33.53 206 SER A CA 1
ATOM 1612 C C . SER A 1 206 ? 55.155 20.295 -15.035 1.00 33.53 206 SER A C 1
ATOM 1614 O O . SER A 1 206 ? 54.709 19.285 -15.585 1.00 33.53 206 SER A O 1
ATOM 1616 N N . PRO A 1 207 ? 55.728 21.288 -15.752 1.00 37.91 207 PRO A N 1
ATOM 1617 C CA . PRO A 1 207 ? 55.767 21.311 -17.210 1.00 37.91 207 PRO A CA 1
ATOM 1618 C C . PRO A 1 207 ? 57.062 20.690 -17.751 1.00 37.91 207 PRO A C 1
ATOM 1620 O O . PRO A 1 207 ? 58.134 21.286 -17.675 1.00 37.91 207 PRO A O 1
ATOM 1623 N N . ALA A 1 208 ? 56.957 19.511 -18.355 1.00 35.75 208 ALA A N 1
ATOM 1624 C CA . ALA A 1 208 ? 57.998 18.957 -19.212 1.00 35.75 208 ALA A CA 1
ATOM 1625 C C . ALA A 1 208 ? 57.371 17.961 -20.191 1.00 35.75 208 ALA A C 1
ATOM 1627 O O . ALA A 1 208 ? 57.217 16.796 -19.853 1.00 35.75 208 ALA A O 1
ATOM 1628 N N . ASP A 1 209 ? 56.962 18.428 -21.373 1.00 31.09 209 ASP A N 1
ATOM 1629 C CA . ASP A 1 209 ? 57.403 17.808 -22.626 1.00 31.09 209 ASP A CA 1
ATOM 1630 C C . ASP A 1 209 ? 56.880 18.542 -23.873 1.00 31.09 209 ASP A C 1
ATOM 1632 O O . ASP A 1 209 ? 55.709 18.903 -23.967 1.00 31.09 209 ASP A O 1
ATOM 1636 N N . ARG A 1 210 ? 57.779 18.642 -24.862 1.00 33.78 210 ARG A N 1
ATOM 1637 C CA . ARG A 1 210 ? 57.580 18.958 -26.294 1.00 33.78 210 ARG A CA 1
ATOM 1638 C C . ARG A 1 210 ? 57.537 20.425 -26.737 1.00 33.78 210 ARG A C 1
ATOM 1640 O O . ARG A 1 210 ? 56.513 20.976 -27.125 1.00 33.78 210 ARG A O 1
ATOM 1647 N N . SER A 1 211 ? 58.747 20.961 -26.890 1.00 31.27 211 SER A N 1
ATOM 1648 C CA . SER A 1 211 ? 59.154 21.718 -28.081 1.00 31.27 211 SER A CA 1
ATOM 1649 C C . SER A 1 211 ? 59.879 20.771 -29.046 1.00 31.27 211 SER A C 1
ATOM 1651 O O . SER A 1 211 ? 60.876 20.202 -28.621 1.00 31.27 211 SER A O 1
ATOM 1653 N N . VAL A 1 212 ? 59.374 20.610 -30.281 1.00 35.03 212 VAL A N 1
ATOM 1654 C CA . VAL A 1 212 ? 60.058 20.412 -31.595 1.00 35.03 212 VAL A CA 1
ATOM 1655 C C . VAL A 1 212 ? 58.922 20.475 -32.648 1.00 35.03 212 VAL A C 1
ATOM 1657 O O . VAL A 1 212 ? 57.931 19.783 -32.462 1.00 35.03 212 VAL A O 1
ATOM 1660 N N . GLY A 1 213 ? 58.894 21.213 -33.764 1.00 28.50 213 GLY A N 1
ATOM 1661 C CA . GLY A 1 213 ? 59.800 22.131 -34.457 1.00 28.50 213 GLY A CA 1
ATOM 1662 C C . GLY A 1 213 ? 59.293 22.341 -35.911 1.00 28.50 213 GLY A C 1
ATOM 1663 O O . GLY A 1 213 ? 58.783 21.397 -36.503 1.00 28.50 213 GLY A O 1
ATOM 1664 N N . GLY A 1 214 ? 59.459 23.559 -36.465 1.00 28.20 214 GLY A N 1
ATOM 1665 C CA . GLY A 1 214 ? 59.415 23.929 -37.907 1.00 28.20 214 GLY A CA 1
ATOM 1666 C C . GLY A 1 214 ? 58.025 24.045 -38.576 1.00 28.20 214 GLY A C 1
ATOM 1667 O O . GLY A 1 214 ? 57.223 23.135 -38.485 1.00 28.20 214 GLY A O 1
ATOM 1668 N N . GLY A 1 215 ? 57.601 25.090 -39.300 1.00 28.92 215 GLY A N 1
ATOM 1669 C CA . GLY A 1 215 ? 58.231 26.301 -39.830 1.00 28.92 215 GLY A CA 1
ATOM 1670 C C . GLY A 1 215 ? 58.213 26.318 -41.367 1.00 28.92 215 GLY A C 1
ATOM 1671 O O . GLY A 1 215 ? 59.157 25.788 -41.925 1.00 28.92 215 GLY A O 1
ATOM 1672 N N . VAL A 1 216 ? 57.229 26.954 -42.043 1.00 32.84 216 VAL A N 1
ATOM 1673 C CA . VAL A 1 216 ? 57.349 27.472 -43.438 1.00 32.84 216 VAL A CA 1
ATOM 1674 C C . VAL A 1 216 ? 56.347 28.619 -43.738 1.00 32.84 216 VAL A C 1
ATOM 1676 O O . VAL A 1 216 ? 55.149 28.402 -43.845 1.00 32.84 216 VAL A O 1
ATOM 1679 N N . ARG A 1 217 ? 56.906 29.833 -43.865 1.00 33.22 217 ARG A N 1
ATOM 1680 C CA . ARG A 1 217 ? 56.743 30.927 -44.865 1.00 33.22 217 ARG A CA 1
ATOM 1681 C C . ARG A 1 217 ? 55.409 31.338 -45.545 1.00 33.22 217 ARG A C 1
ATOM 1683 O O . ARG A 1 217 ? 54.653 30.540 -46.077 1.00 33.22 217 ARG A O 1
ATOM 1690 N N . GLU A 1 218 ? 55.310 32.673 -45.646 1.00 34.41 218 GLU A N 1
ATOM 1691 C CA . GLU A 1 218 ? 54.430 33.605 -46.387 1.00 34.41 218 GLU A CA 1
ATOM 1692 C C . GLU A 1 218 ? 54.150 33.337 -47.884 1.00 34.41 218 GLU A C 1
ATOM 1694 O O . GLU A 1 218 ? 54.983 32.746 -48.565 1.00 34.41 218 GLU A O 1
ATOM 1699 N N . LEU A 1 219 ? 53.066 33.953 -48.410 1.00 32.94 219 LEU A N 1
ATOM 1700 C CA . LEU A 1 219 ? 53.006 34.866 -49.592 1.00 32.94 219 LEU A CA 1
ATOM 1701 C C . LEU A 1 219 ? 51.525 35.295 -49.832 1.00 32.94 219 LEU A C 1
ATOM 1703 O O . LEU A 1 219 ? 50.686 34.440 -50.067 1.00 32.94 219 LEU A O 1
ATOM 1707 N N . ARG A 1 220 ? 51.057 36.526 -49.556 1.00 31.78 220 ARG A N 1
ATOM 1708 C CA . ARG A 1 220 ? 51.170 37.852 -50.227 1.00 31.78 220 ARG A CA 1
ATOM 1709 C C . ARG A 1 220 ? 50.182 38.108 -51.399 1.00 31.78 220 ARG A C 1
ATOM 1711 O O . ARG A 1 220 ? 50.202 37.389 -52.386 1.00 31.78 220 ARG A O 1
ATOM 1718 N N . ARG A 1 221 ? 49.539 39.297 -51.331 1.00 33.44 221 ARG A N 1
ATOM 1719 C CA . ARG A 1 221 ? 48.821 40.116 -52.358 1.00 33.44 221 ARG A CA 1
ATOM 1720 C C . ARG A 1 221 ? 47.341 39.758 -52.617 1.00 33.44 221 ARG A C 1
ATOM 1722 O O . ARG A 1 221 ? 47.030 38.601 -52.809 1.00 33.44 221 ARG A O 1
ATOM 1729 N N . GLY A 1 222 ? 46.387 40.689 -52.705 1.00 31.41 222 GLY A N 1
ATOM 1730 C CA . GLY A 1 222 ? 46.407 42.146 -52.577 1.00 31.41 222 GLY A CA 1
ATOM 1731 C C . GLY A 1 222 ? 45.074 42.774 -53.025 1.00 31.41 222 GLY A C 1
ATOM 1732 O O . GLY A 1 222 ? 44.339 42.167 -53.791 1.00 31.41 222 GLY A O 1
ATOM 1733 N N . GLY A 1 223 ? 44.841 44.020 -52.600 1.00 30.97 223 GLY A N 1
ATOM 1734 C CA . GLY A 1 223 ? 44.067 45.021 -53.352 1.00 30.97 223 GLY A CA 1
ATOM 1735 C C . GLY A 1 223 ? 42.535 45.037 -53.201 1.00 30.97 223 GLY A C 1
ATOM 1736 O O . GLY A 1 223 ? 41.952 44.028 -52.840 1.00 30.97 223 GLY A O 1
ATOM 1737 N N . PRO A 1 224 ? 41.887 46.200 -53.421 1.00 48.00 224 PRO A N 1
ATOM 1738 C CA . PRO A 1 224 ? 40.850 46.707 -52.513 1.00 48.00 224 PRO A CA 1
ATOM 1739 C C . PRO A 1 224 ? 39.506 47.042 -53.207 1.00 48.00 224 PRO A C 1
ATOM 1741 O O . PRO A 1 224 ? 39.370 46.880 -54.413 1.00 48.00 224 PRO A O 1
ATOM 1744 N N . VAL A 1 225 ? 38.591 47.648 -52.431 1.00 34.59 225 VAL A N 1
ATOM 1745 C CA . VAL A 1 225 ? 37.703 48.785 -52.796 1.00 34.59 225 VAL A CA 1
ATOM 1746 C C . VAL A 1 225 ? 36.180 48.553 -52.691 1.00 34.59 225 VAL A C 1
ATOM 1748 O O . VAL A 1 225 ? 35.622 47.635 -53.274 1.00 34.59 225 VAL A O 1
ATOM 1751 N N . ALA A 1 226 ? 35.568 49.539 -52.011 1.00 36.66 226 ALA A N 1
ATOM 1752 C CA . ALA A 1 226 ? 34.203 50.085 -52.079 1.00 36.66 226 ALA A CA 1
ATOM 1753 C C . ALA A 1 226 ? 33.040 49.245 -51.522 1.00 36.66 226 ALA A C 1
ATOM 1755 O O . ALA A 1 226 ? 32.752 48.154 -51.985 1.00 36.66 226 ALA A O 1
ATOM 1756 N N . ASP A 1 227 ? 32.389 49.661 -50.432 1.00 33.44 227 ASP A N 1
ATOM 1757 C CA . ASP A 1 227 ? 31.551 50.868 -50.237 1.00 33.44 227 ASP A CA 1
ATOM 1758 C C . ASP A 1 227 ? 30.090 50.636 -50.661 1.00 33.44 227 ASP A C 1
ATOM 1760 O O . ASP A 1 227 ? 29.760 50.638 -51.842 1.00 33.44 227 ASP A O 1
ATOM 1764 N N . ARG A 1 228 ? 29.205 50.452 -49.673 1.00 39.31 228 ARG A N 1
ATOM 1765 C CA . ARG A 1 228 ? 28.088 51.377 -49.410 1.00 39.31 228 ARG A CA 1
ATOM 1766 C C . ARG A 1 228 ? 27.250 50.906 -48.230 1.00 39.31 228 ARG A C 1
ATOM 1768 O O . ARG A 1 228 ? 26.568 49.887 -48.272 1.00 39.31 228 ARG A O 1
ATOM 1775 N N . ARG A 1 229 ? 27.273 51.723 -47.177 1.00 34.34 229 ARG A N 1
ATOM 1776 C CA . ARG A 1 229 ? 26.192 51.814 -46.193 1.00 34.34 229 ARG A CA 1
ATOM 1777 C C . ARG A 1 229 ? 25.030 52.630 -46.772 1.00 34.34 229 ARG A C 1
ATOM 1779 O O . ARG A 1 229 ? 25.229 53.433 -47.675 1.00 34.34 229 ARG A O 1
ATOM 1786 N N . HIS A 1 230 ? 23.887 52.494 -46.093 1.00 35.59 230 HIS A N 1
ATOM 1787 C CA . HIS A 1 230 ? 22.636 53.261 -46.208 1.00 35.59 230 HIS A CA 1
ATOM 1788 C C . HIS A 1 230 ? 21.685 52.730 -47.293 1.00 35.59 230 HIS A C 1
ATOM 1790 O O . HIS A 1 230 ? 22.095 52.474 -48.410 1.00 35.59 230 HIS A O 1
ATOM 1796 N N . ARG A 1 231 ? 20.387 52.540 -47.037 1.00 37.44 231 ARG A N 1
ATOM 1797 C CA . ARG A 1 231 ? 19.497 53.315 -46.162 1.00 37.44 231 ARG A CA 1
ATOM 1798 C C . ARG A 1 231 ? 18.203 52.515 -45.901 1.00 37.44 231 ARG A C 1
ATOM 1800 O O . ARG A 1 231 ? 17.632 51.965 -46.829 1.00 37.44 231 ARG A O 1
ATOM 1807 N N . THR A 1 232 ? 17.785 52.497 -44.636 1.00 37.19 232 THR A N 1
ATOM 1808 C CA . THR A 1 232 ? 16.411 52.682 -44.114 1.00 37.19 232 THR A CA 1
ATOM 1809 C C . THR A 1 232 ? 15.191 52.097 -44.849 1.00 37.19 232 THR A C 1
ATOM 1811 O O . THR A 1 232 ? 14.805 52.583 -45.904 1.00 37.19 232 THR A O 1
ATOM 1814 N N . SER A 1 233 ? 14.515 51.192 -44.134 1.00 34.66 233 SER A N 1
ATOM 1815 C CA . SER A 1 233 ? 13.165 51.325 -43.543 1.00 34.66 233 SER A CA 1
ATOM 1816 C C . SER A 1 233 ? 11.952 51.789 -44.366 1.00 34.66 233 SER A C 1
ATOM 1818 O O . SER A 1 233 ? 11.992 52.830 -45.013 1.00 34.66 233 SER A O 1
ATOM 1820 N N . LYS A 1 234 ? 10.827 51.122 -44.029 1.00 38.81 234 LYS A N 1
ATOM 1821 C CA . LYS A 1 234 ? 9.390 51.390 -44.298 1.00 38.81 234 LYS A CA 1
ATOM 1822 C C . LYS A 1 234 ? 8.878 50.762 -45.596 1.00 38.81 234 LYS A C 1
ATOM 1824 O O . LYS A 1 234 ? 9.577 50.767 -46.590 1.00 38.81 234 LYS A O 1
ATOM 1829 N N . GLU A 1 235 ? 7.680 50.200 -45.695 1.00 38.50 235 GLU A N 1
ATOM 1830 C CA . GLU A 1 235 ? 6.511 50.007 -44.823 1.00 38.50 235 GLU A CA 1
ATOM 1831 C C . GLU A 1 235 ? 5.714 48.869 -45.508 1.00 38.50 235 GLU A C 1
ATOM 1833 O O . GLU A 1 235 ? 5.687 48.789 -46.730 1.00 38.50 235 GLU A O 1
ATOM 1838 N N . LYS A 1 236 ? 5.253 47.844 -44.785 1.00 40.31 236 LYS A N 1
ATOM 1839 C CA . LYS A 1 236 ? 3.855 47.705 -44.335 1.00 40.31 236 LYS A CA 1
ATOM 1840 C C . LYS A 1 236 ? 2.841 47.644 -45.490 1.00 40.31 236 LYS A C 1
ATOM 1842 O O . LYS A 1 236 ? 2.535 48.674 -46.072 1.00 40.31 236 LYS A O 1
ATOM 1847 N N . THR A 1 237 ? 2.274 46.458 -45.735 1.00 43.41 237 THR A N 1
ATOM 1848 C CA . THR A 1 237 ? 0.830 46.165 -45.940 1.00 43.41 237 THR A CA 1
ATOM 1849 C C . THR A 1 237 ? 0.656 44.733 -46.478 1.00 43.41 237 THR A C 1
ATOM 1851 O O . THR A 1 237 ? 1.308 44.346 -47.439 1.00 43.41 237 THR A O 1
ATOM 1854 N N . GLY A 1 238 ? -0.184 43.919 -45.819 1.00 41.78 238 GLY A N 1
ATOM 1855 C CA . GLY A 1 238 ? -0.770 42.702 -46.419 1.00 41.78 238 GLY A CA 1
ATOM 1856 C C . GLY A 1 238 ? -1.915 43.075 -47.381 1.00 41.78 238 GLY A C 1
ATOM 1857 O O . GLY A 1 238 ? -1.967 44.236 -47.784 1.00 41.78 238 GLY A O 1
ATOM 1858 N N . PRO A 1 239 ? -2.916 42.212 -47.659 1.00 58.06 239 PRO A N 1
ATOM 1859 C CA . PRO A 1 239 ? -3.064 40.785 -47.337 1.00 58.06 239 PRO A CA 1
ATOM 1860 C C . PRO A 1 239 ? -3.540 39.923 -48.550 1.00 58.06 239 PRO A C 1
ATOM 1862 O O . PRO A 1 239 ? -3.797 40.434 -49.635 1.00 58.06 239 PRO A O 1
ATOM 1865 N N . THR A 1 240 ? -3.847 38.646 -48.273 1.00 41.03 240 THR A N 1
ATOM 1866 C CA . THR A 1 240 ? -4.939 37.816 -48.865 1.00 41.03 240 THR A CA 1
ATOM 1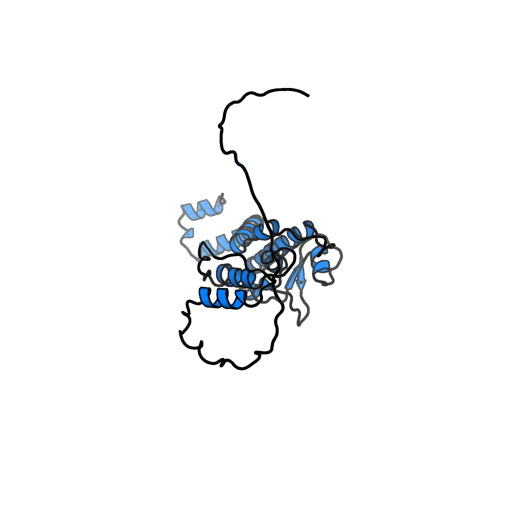867 C C . THR A 1 240 ? -4.662 36.863 -50.045 1.00 41.03 240 THR A C 1
ATOM 1869 O O . THR A 1 240 ? -4.204 37.275 -51.102 1.00 41.03 240 THR A O 1
ATOM 1872 N N . ALA A 1 241 ? -5.169 35.630 -49.846 1.00 46.22 241 ALA A N 1
ATOM 1873 C CA . ALA A 1 241 ? -5.609 34.588 -50.796 1.00 46.22 241 ALA A CA 1
ATOM 1874 C C . ALA A 1 241 ? -4.511 33.868 -51.611 1.00 46.22 241 ALA A C 1
ATOM 1876 O O . ALA A 1 241 ? -3.659 34.503 -52.213 1.00 46.22 241 ALA A O 1
ATOM 1877 N N . ARG A 1 242 ? -4.474 32.534 -51.705 1.00 46.00 242 ARG A N 1
ATOM 1878 C CA . ARG A 1 242 ? -5.509 31.489 -51.603 1.00 46.00 242 ARG A CA 1
ATOM 1879 C C . ARG A 1 242 ? -5.013 30.274 -50.825 1.00 46.00 242 ARG A C 1
ATOM 1881 O O . ARG A 1 242 ? -3.784 30.061 -50.822 1.00 46.00 242 ARG A O 1
#

pLDDT: mean 77.49, std 23.85, range [28.2, 97.88]

Sequence (242 aa):
MPDDRLFQLAGKGRLTDQAVRQAQVRRMLKDPRARQFANHFADQWLDLPALDRVAVNPEFHPTFDDRLKRDMRDETRHFFAEILNADLSALNLLKSDFAMLNRRLAGHYGIPLPPGGDMQRVKLSEGSHRGGLLTQGSFLLSNSNGEDSHPIKRAVWVLDRLLDDPPAPPPPDVPDLDPSRPNLAKAVTEAATGSAPQEGSLQQLSPADRSVGGGVRELRRGGPVADRRHRTSKEKTGPTAR

Secondary structure (DSSP, 8-state):
---HHHHHHHHTTGGGSHHHHHHHHHHHHTSTTHHHHHHHHHHHHHTTTHHHH----TTT-TT--HHHHHHHHHHHHHHHHHHHHTT--GGGGT--SEEEE-HHHHHHHT----S-SS-EEEEPPTT-S--SGGGSHHHHHHTB-SSSB-HHHHHHHHHHHHHS-PPPPPPTTPPP--TT-TTHHHHHHHHHTT----S-------------------------------------------

Radius of gyration: 32.42 Å; chains: 1; bounding box: 88×73×80 Å